Protein AF-A0AAW0CDX7-F1 (afdb_monomer)

pLDDT: mean 78.53, std 20.48, range [29.77, 97.56]

Organism: NCBI:txid2862362

Nearest PDB structures (foldseek):
  7qpg-assembly1_S  TM=2.936E-01  e=2.080E+00  Homo sapiens

Radius of gyration: 36.64 Å; Cα contacts (8 Å, |Δi|>4): 113; chains: 1; bounding box: 75×63×93 Å

Secondary structure (DSSP, 8-state):
-------HHHHHHHHHHHHHHHTTT--SHHHHHHHHHHHHHHHHHHHHT-SS--HHHHHHHHHHHHHHHHHHHHHHHHTTTSTTTT-----HHHHHGGGHHHHHHHH--GGGG-SHHHHHHHHHHHHHHHHH--SSSHHHHHHHHHHHHHHHHHHHHHHHHHHHHHHHH--TT-------SS--SS--PPP--HHHHHHHTTT-TTTTTHHHHHHHIIIIIHHHTT---GGG-TT-----------------------

Foldseek 3Di:
DDDPPPDPVVVVVCLVCVLVVCPVPQPDPLSVLVSQLSVLVVVLVVLQQDQDDDPVSLVSNLVSLV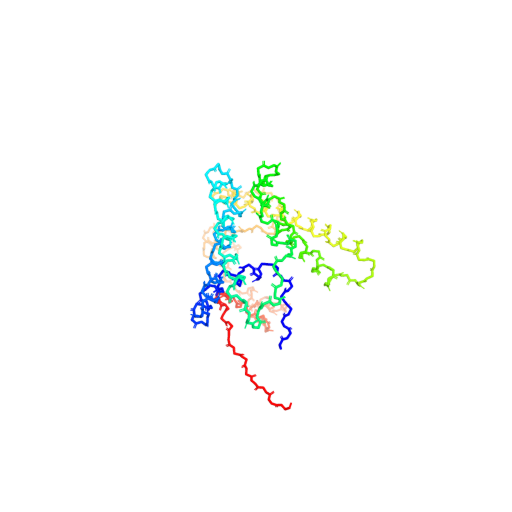SNVVSVVVSQVVCPPHPCVPDDPPDPVSVVSNCRSVCCVVPNHVVVVDCVVVVVVVVLLVCCCVPPDPVPPCVVRSVVVVVVVVVVVVVVVVVVVVVVVVVVPPPVPDPDPPPDDDDDDPDPDDDDDLVRQCVVPVVDPCSPPVVVVVVCCQPPVCVV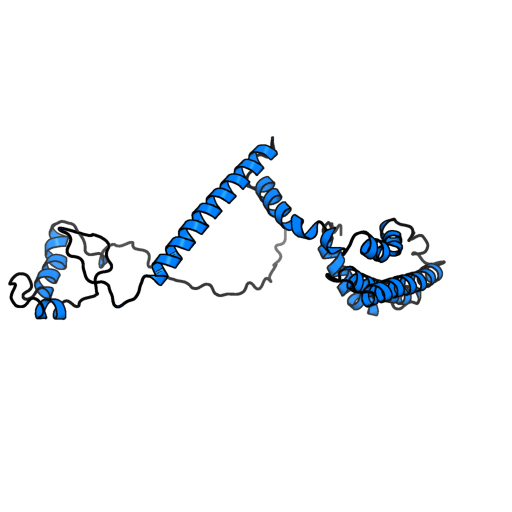VVRHPPVPPPPDDDPDPDPPDDDDDDDDDDDDDD

Sequence (258 aa):
MNTSFNDGSKQEDIAKQMLFVAYRVLVDEAGVLLLQGLRSYLEFCTSFVAEVHTDETISEGHREVEIFDTVMKKYIAACKDTPYEDKSWSFPKFHARQHAFDDIKNKGAARNFGTKPSESMHKAIRDTYHQMTNFKDVTPQIVKHDHRRAVATFVREQIDAIDAELKEQEDPDDVEPTILSNVDVGSKLKQLSFSALEQQMTEDDAFQRFRIKFGDFISTFLPAFGLLPFSQVRGAVKPTYQSNNQVHNRDTFDSVTQ

Mean predicted aligned error: 18.41 Å

Structure (mmCIF, N/CA/C/O backbone):
data_AF-A0AAW0CDX7-F1
#
_entry.id   AF-A0AAW0CDX7-F1
#
loop_
_atom_site.group_PDB
_atom_site.id
_atom_site.type_symbol
_atom_site.label_atom_id
_atom_site.label_alt_id
_atom_site.label_comp_id
_atom_site.label_asym_id
_atom_site.label_entity_id
_atom_site.label_seq_id
_atom_site.pdbx_PDB_ins_code
_atom_site.Cartn_x
_atom_site.Cartn_y
_atom_site.Cartn_z
_atom_site.occupancy
_atom_site.B_iso_or_equiv
_atom_site.auth_seq_id
_atom_site.auth_comp_id
_atom_site.auth_asym_id
_atom_site.auth_atom_id
_atom_site.pdbx_PDB_model_num
ATOM 1 N N . MET A 1 1 ? -10.943 -9.425 -23.019 1.00 35.12 1 MET A N 1
ATOM 2 C CA . MET A 1 1 ? -11.250 -9.679 -21.594 1.00 35.12 1 MET A CA 1
ATOM 3 C C . MET A 1 1 ? -11.181 -8.334 -20.880 1.00 35.12 1 MET A C 1
ATOM 5 O O . MET A 1 1 ? -10.112 -7.744 -20.869 1.00 35.12 1 MET A O 1
ATOM 9 N N . ASN A 1 2 ? -12.309 -7.776 -20.427 1.00 38.66 2 ASN A N 1
ATOM 10 C CA . ASN A 1 2 ? -12.355 -6.439 -19.818 1.00 38.66 2 ASN A CA 1
ATOM 11 C C . ASN A 1 2 ? -12.350 -6.587 -18.289 1.00 38.66 2 ASN A C 1
ATOM 13 O O . ASN A 1 2 ? -13.396 -6.592 -17.646 1.00 38.66 2 ASN A O 1
ATOM 17 N N . THR A 1 3 ? -11.177 -6.845 -17.716 1.00 49.44 3 THR A N 1
ATOM 18 C CA . THR A 1 3 ? -11.008 -6.985 -16.265 1.00 49.44 3 THR A CA 1
ATOM 19 C C . THR A 1 3 ? -10.882 -5.601 -15.634 1.00 49.44 3 THR A C 1
ATOM 21 O O . THR A 1 3 ? -9.858 -4.936 -15.777 1.00 49.44 3 THR A O 1
ATOM 24 N N . SER A 1 4 ? -11.930 -5.155 -14.936 1.00 49.28 4 SER A N 1
ATOM 25 C CA . SER A 1 4 ? -11.907 -3.921 -14.144 1.00 49.28 4 SER A CA 1
ATOM 26 C C . SER A 1 4 ? -11.113 -4.148 -12.852 1.00 49.28 4 SER A C 1
ATOM 28 O O . SER A 1 4 ? -11.616 -4.709 -11.877 1.00 49.28 4 SER A O 1
ATOM 30 N N . PHE A 1 5 ? -9.847 -3.730 -12.842 1.00 53.03 5 PHE A N 1
ATOM 31 C CA . PHE A 1 5 ? -9.022 -3.678 -11.634 1.00 53.03 5 PHE A CA 1
ATOM 32 C C . PHE A 1 5 ? -9.269 -2.351 -10.908 1.00 53.03 5 PHE A C 1
ATOM 34 O O . PHE A 1 5 ? -8.471 -1.424 -11.015 1.00 53.03 5 PHE A O 1
ATOM 41 N N . ASN A 1 6 ? -10.397 -2.246 -10.201 1.00 59.16 6 ASN A N 1
ATOM 42 C CA . ASN A 1 6 ? -10.797 -1.015 -9.504 1.00 59.16 6 ASN A CA 1
ATOM 43 C C . ASN A 1 6 ? -10.271 -0.912 -8.056 1.00 59.16 6 ASN A C 1
ATOM 45 O O . ASN A 1 6 ? -10.731 -0.076 -7.289 1.00 59.16 6 ASN A O 1
ATOM 49 N N . ASP A 1 7 ? -9.354 -1.794 -7.657 1.00 67.62 7 ASP A N 1
ATOM 50 C CA . ASP A 1 7 ? -8.848 -1.890 -6.285 1.00 67.62 7 ASP A CA 1
ATOM 51 C C . ASP A 1 7 ? -7.324 -1.736 -6.289 1.00 67.62 7 ASP A C 1
ATOM 53 O O . ASP A 1 7 ? -6.612 -2.519 -6.928 1.00 67.62 7 ASP A O 1
ATOM 57 N N . GLY A 1 8 ? -6.836 -0.707 -5.593 1.00 69.19 8 GLY A N 1
ATOM 58 C CA . GLY A 1 8 ? -5.411 -0.398 -5.491 1.00 69.19 8 GLY A CA 1
ATOM 59 C C . GLY A 1 8 ? -4.610 -1.492 -4.786 1.00 69.19 8 GLY A C 1
ATOM 60 O O . GLY A 1 8 ? -3.468 -1.739 -5.167 1.00 69.19 8 GLY A O 1
ATOM 61 N N . SER A 1 9 ? -5.218 -2.212 -3.838 1.00 75.06 9 SER A N 1
ATOM 62 C CA . SER A 1 9 ? -4.557 -3.311 -3.122 1.00 75.06 9 SER A CA 1
ATOM 63 C C . SER A 1 9 ? -4.257 -4.477 -4.065 1.00 75.06 9 SER A C 1
ATOM 65 O O . SER A 1 9 ? -3.158 -5.023 -4.060 1.00 75.06 9 SER A O 1
ATOM 67 N N . LYS A 1 10 ? -5.186 -4.785 -4.981 1.00 80.94 10 LYS A N 1
ATOM 68 C CA . LYS A 1 10 ? -4.967 -5.817 -6.009 1.00 80.94 10 LYS A CA 1
ATOM 69 C C . LYS A 1 10 ? -3.825 -5.454 -6.952 1.00 80.94 10 LYS A C 1
ATOM 71 O O . LYS A 1 10 ? -3.067 -6.333 -7.343 1.00 80.94 10 LYS A O 1
ATOM 76 N N . GLN A 1 11 ? -3.701 -4.181 -7.332 1.00 80.50 11 GLN A N 1
ATOM 77 C CA . GLN A 1 11 ? -2.599 -3.732 -8.190 1.00 80.50 11 GLN A CA 1
ATOM 78 C C . GLN A 1 11 ? -1.245 -3.861 -7.481 1.00 80.50 11 GLN A C 1
ATOM 80 O O . GLN A 1 11 ? -0.272 -4.273 -8.110 1.00 80.50 11 GLN A O 1
ATOM 85 N N . GLU A 1 12 ? -1.196 -3.568 -6.179 1.00 81.62 12 GLU A N 1
ATOM 86 C CA . GLU A 1 12 ? -0.005 -3.745 -5.343 1.00 81.62 12 GLU A CA 1
ATOM 87 C C . GLU A 1 12 ? 0.427 -5.220 -5.280 1.00 81.62 12 GLU A C 1
ATOM 89 O O . GLU A 1 12 ? 1.592 -5.542 -5.516 1.00 81.62 12 GLU A O 1
ATOM 94 N N . ASP A 1 13 ? -0.515 -6.134 -5.038 1.00 87.25 13 ASP A N 1
ATOM 95 C CA . ASP A 1 13 ? -0.225 -7.569 -4.959 1.00 87.25 13 ASP A CA 1
ATOM 96 C C . ASP A 1 13 ? 0.180 -8.164 -6.312 1.00 87.25 13 ASP A C 1
ATOM 98 O O . ASP A 1 13 ? 1.112 -8.969 -6.387 1.00 87.25 13 ASP A O 1
ATOM 102 N N . ILE A 1 14 ? -0.454 -7.715 -7.400 1.00 89.31 14 ILE A N 1
ATOM 103 C CA . ILE A 1 14 ? -0.046 -8.082 -8.760 1.00 89.31 14 ILE A CA 1
ATOM 104 C C . ILE A 1 14 ? 1.390 -7.616 -9.024 1.00 89.31 14 ILE A C 1
ATOM 106 O O . ILE A 1 14 ? 2.182 -8.393 -9.553 1.00 89.31 14 ILE A O 1
ATOM 110 N N . ALA A 1 15 ? 1.755 -6.388 -8.639 1.00 87.19 15 ALA A N 1
ATOM 111 C CA . ALA A 1 15 ? 3.105 -5.865 -8.855 1.00 87.19 15 ALA A CA 1
ATOM 112 C C . ALA A 1 15 ? 4.179 -6.718 -8.155 1.00 87.19 15 ALA A C 1
ATOM 114 O O . ALA A 1 15 ? 5.211 -7.006 -8.763 1.00 87.19 15 ALA A O 1
ATOM 115 N N . LYS A 1 16 ? 3.911 -7.191 -6.928 1.00 89.38 16 LYS A N 1
ATOM 116 C CA . LYS A 1 16 ? 4.813 -8.082 -6.171 1.00 89.38 16 LYS A CA 1
ATOM 117 C C . LYS A 1 16 ? 5.055 -9.415 -6.888 1.00 89.38 16 LYS A C 1
ATOM 119 O O . LYS A 1 16 ? 6.170 -9.928 -6.881 1.00 89.38 16 LYS A O 1
ATOM 124 N N . GLN A 1 17 ? 4.024 -9.977 -7.521 1.00 92.44 17 GLN A N 1
ATOM 125 C CA . GLN A 1 17 ? 4.136 -11.252 -8.240 1.00 92.44 17 GLN A CA 1
ATOM 126 C C . GLN A 1 17 ? 4.676 -11.097 -9.665 1.00 92.44 17 GLN A C 1
ATOM 128 O O . GLN A 1 17 ? 5.304 -12.020 -10.188 1.00 92.44 17 GLN A O 1
ATOM 133 N N . MET A 1 18 ? 4.462 -9.936 -10.289 1.00 91.19 18 MET A N 1
ATOM 134 C CA . MET A 1 18 ? 4.781 -9.688 -11.695 1.00 91.19 18 MET A CA 1
ATOM 135 C C . MET A 1 18 ? 6.246 -9.991 -12.020 1.00 91.19 18 MET A C 1
ATOM 137 O O . MET A 1 18 ? 6.521 -10.583 -13.059 1.00 91.19 18 MET A O 1
ATOM 141 N N . LEU A 1 19 ? 7.178 -9.676 -11.113 1.00 90.94 19 LEU A N 1
ATOM 142 C CA . LEU 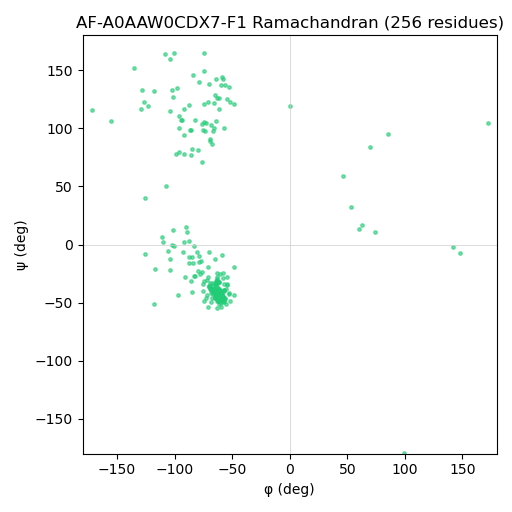A 1 19 ? 8.604 -9.958 -11.301 1.00 90.94 19 LEU A CA 1
ATOM 143 C C . LEU A 1 19 ? 8.869 -11.458 -11.528 1.00 90.94 19 LEU A C 1
ATOM 145 O O . LEU A 1 19 ? 9.601 -11.834 -12.442 1.00 90.94 19 LEU A O 1
ATOM 149 N N . PHE A 1 20 ? 8.231 -12.320 -10.734 1.00 90.44 20 PHE A N 1
ATOM 150 C CA . PHE A 1 20 ? 8.413 -13.775 -10.781 1.00 90.44 20 PHE A CA 1
ATOM 151 C C . PHE A 1 20 ? 7.634 -14.454 -11.905 1.00 90.44 20 PHE A C 1
ATOM 153 O O . PHE A 1 20 ? 7.990 -15.551 -12.328 1.00 90.44 20 PHE A O 1
ATOM 160 N N . VAL A 1 21 ? 6.570 -13.827 -12.398 1.00 92.88 21 VAL A N 1
ATOM 161 C CA . VAL A 1 21 ? 5.805 -14.363 -13.529 1.00 92.88 21 VAL A CA 1
ATOM 162 C C . VAL A 1 21 ? 6.449 -13.944 -14.852 1.00 92.88 21 VAL A C 1
ATOM 164 O O . VAL A 1 21 ? 6.569 -14.751 -15.772 1.00 92.88 21 VAL A O 1
ATOM 167 N N . ALA A 1 22 ? 6.911 -12.697 -14.943 1.00 91.88 22 ALA A N 1
ATOM 168 C CA . ALA A 1 22 ? 7.385 -12.113 -16.189 1.00 91.88 22 ALA A CA 1
ATOM 169 C C . ALA A 1 22 ? 8.848 -12.448 -16.527 1.00 91.88 22 ALA A C 1
ATOM 171 O O . ALA A 1 22 ? 9.216 -12.314 -17.692 1.00 91.88 22 ALA A O 1
ATOM 172 N N . TYR A 1 23 ? 9.675 -12.934 -15.585 1.00 89.56 23 TYR A N 1
ATOM 173 C CA . TYR A 1 23 ? 11.113 -13.156 -15.848 1.00 89.56 23 TYR A CA 1
ATOM 174 C C . TYR A 1 23 ? 11.419 -14.159 -16.969 1.00 89.56 23 TYR A C 1
ATOM 176 O O . TYR A 1 23 ? 12.487 -14.096 -17.568 1.00 89.56 23 TYR A O 1
ATOM 184 N N . ARG A 1 24 ? 10.505 -15.098 -17.252 1.00 89.25 24 ARG A N 1
ATOM 185 C CA . ARG A 1 24 ? 10.655 -16.053 -18.367 1.00 89.25 24 ARG A CA 1
ATOM 186 C C . ARG A 1 24 ? 10.109 -15.536 -19.692 1.00 89.25 24 ARG A C 1
ATOM 188 O O . ARG A 1 24 ? 10.383 -16.136 -20.724 1.00 89.25 24 ARG A O 1
ATOM 195 N N . VAL A 1 25 ? 9.300 -14.482 -19.650 1.00 93.00 25 VAL A N 1
ATOM 196 C CA . VAL A 1 25 ? 8.624 -13.912 -20.821 1.00 93.00 25 VAL A CA 1
ATOM 197 C C . VAL A 1 25 ? 9.416 -12.721 -21.358 1.00 93.00 25 VAL A C 1
ATOM 199 O O . VAL A 1 25 ? 9.615 -12.609 -22.561 1.00 93.00 25 VAL A O 1
ATOM 202 N N . LEU A 1 26 ? 9.895 -11.858 -20.461 1.00 91.06 26 LEU A N 1
ATOM 203 C CA . LEU A 1 26 ? 10.646 -10.643 -20.771 1.00 91.06 26 LEU A CA 1
ATOM 204 C C . LEU A 1 26 ? 12.152 -10.940 -20.781 1.00 91.06 26 LEU A C 1
ATOM 206 O O . LEU A 1 26 ? 12.855 -10.679 -19.806 1.00 91.06 26 LEU A O 1
ATOM 210 N N . VAL A 1 27 ? 12.619 -11.553 -21.868 1.00 88.88 27 VAL A N 1
ATOM 211 C CA . VAL A 1 27 ? 14.014 -12.014 -22.032 1.00 88.88 27 VAL A CA 1
ATOM 212 C C . VAL A 1 27 ? 14.856 -11.125 -22.948 1.00 88.88 27 VAL A C 1
ATOM 214 O O . VAL A 1 27 ? 16.075 -11.275 -22.998 1.00 88.88 27 VAL A O 1
ATOM 217 N N . ASP A 1 28 ? 14.220 -10.220 -23.684 1.00 91.44 28 ASP A N 1
ATOM 218 C CA . ASP A 1 28 ? 14.871 -9.222 -24.526 1.00 91.44 28 ASP A CA 1
ATOM 219 C C . ASP A 1 28 ? 15.496 -8.097 -23.683 1.00 91.44 28 ASP A C 1
ATOM 221 O O . ASP A 1 28 ? 15.196 -7.945 -22.499 1.00 91.44 28 ASP A O 1
ATOM 225 N N . GLU A 1 29 ? 16.377 -7.294 -24.282 1.00 91.75 29 GLU A N 1
ATOM 226 C CA . GLU A 1 29 ? 17.109 -6.241 -23.562 1.00 91.75 29 GLU A CA 1
ATOM 227 C C . GLU A 1 29 ? 16.170 -5.247 -22.856 1.00 91.75 29 GLU A C 1
ATOM 229 O O . GLU A 1 29 ? 16.347 -4.962 -21.667 1.00 91.75 29 GLU A O 1
ATOM 234 N N . ALA A 1 30 ? 15.132 -4.770 -23.553 1.00 93.19 30 ALA A N 1
ATOM 235 C CA . ALA A 1 30 ? 14.133 -3.878 -22.972 1.00 93.19 30 ALA A CA 1
ATOM 236 C C . ALA A 1 30 ? 13.329 -4.588 -21.870 1.00 93.19 30 ALA A C 1
ATOM 238 O O . ALA A 1 30 ? 13.126 -4.022 -20.794 1.00 93.19 30 ALA A O 1
ATOM 239 N N . GLY A 1 31 ? 12.940 -5.846 -22.087 1.00 93.12 31 GLY A N 1
ATOM 240 C CA . GLY A 1 31 ? 12.295 -6.684 -21.078 1.00 93.12 31 GLY A CA 1
ATOM 241 C C . GLY A 1 31 ? 13.111 -6.837 -19.789 1.00 93.12 31 GLY A C 1
ATOM 242 O O . GLY A 1 31 ? 12.587 -6.619 -18.695 1.00 93.12 31 GLY A O 1
ATOM 243 N N . VAL A 1 32 ? 14.411 -7.126 -19.893 1.00 93.94 32 VAL A N 1
ATOM 244 C CA . VAL A 1 32 ? 15.312 -7.253 -18.734 1.00 93.94 32 VAL A CA 1
ATOM 245 C C . VAL A 1 32 ? 15.449 -5.923 -17.990 1.00 93.94 32 VAL A C 1
ATOM 247 O O . VAL A 1 32 ? 15.388 -5.901 -16.758 1.00 93.94 32 VAL A O 1
ATOM 250 N N . LEU A 1 33 ? 15.585 -4.804 -18.708 1.00 96.19 33 LEU A N 1
ATOM 251 C CA . LEU A 1 33 ? 15.627 -3.468 -18.103 1.00 96.19 33 LEU A CA 1
ATOM 252 C C . LEU A 1 33 ? 14.310 -3.124 -17.395 1.00 96.19 33 LEU A C 1
ATOM 254 O O . LEU A 1 33 ? 14.329 -2.557 -16.302 1.00 96.19 33 LEU A O 1
ATOM 258 N N . LEU A 1 34 ? 13.168 -3.523 -17.959 1.00 94.69 34 LEU A N 1
ATOM 259 C CA . LEU A 1 34 ? 11.866 -3.343 -17.322 1.00 94.69 34 LEU A CA 1
ATOM 260 C C . LEU A 1 34 ? 11.747 -4.158 -16.030 1.00 94.69 34 LEU A C 1
ATOM 262 O O . LEU A 1 34 ? 11.248 -3.643 -15.031 1.00 94.69 34 LEU A O 1
ATOM 266 N N . LEU A 1 35 ? 12.236 -5.402 -16.019 1.00 95.31 35 LEU A N 1
ATOM 267 C CA . LEU A 1 35 ? 12.273 -6.237 -14.813 1.00 95.31 35 LEU A CA 1
ATOM 268 C C . LEU A 1 35 ? 13.185 -5.639 -13.733 1.00 95.31 35 LEU A C 1
ATOM 270 O O . LEU A 1 35 ? 12.834 -5.663 -12.554 1.00 95.31 35 LEU A O 1
ATOM 274 N N . GLN A 1 36 ? 14.329 -5.065 -14.117 1.00 95.94 36 GLN A N 1
ATOM 275 C CA . GLN A 1 36 ? 15.199 -4.331 -13.192 1.00 95.94 36 GLN A CA 1
ATOM 276 C C . GLN A 1 36 ? 14.495 -3.093 -12.621 1.00 95.94 36 GLN A C 1
ATOM 278 O O . GLN A 1 36 ? 14.572 -2.847 -11.416 1.00 95.94 36 GLN A O 1
ATOM 283 N N . GLY A 1 37 ? 13.763 -2.352 -13.460 1.00 95.50 37 GLY A N 1
ATOM 284 C CA . GLY A 1 37 ? 12.959 -1.209 -13.032 1.00 95.50 37 GLY A CA 1
ATOM 285 C C . GLY A 1 37 ? 11.859 -1.632 -12.061 1.00 95.50 37 GLY A C 1
ATOM 286 O O . GLY A 1 37 ? 11.712 -1.036 -10.998 1.00 95.50 37 GLY A O 1
ATOM 287 N N . LEU A 1 38 ? 11.135 -2.713 -12.368 1.00 95.00 38 LEU A N 1
ATOM 288 C CA . LEU A 1 38 ? 10.120 -3.283 -11.483 1.00 95.00 38 LEU A CA 1
ATOM 289 C C . LEU A 1 38 ? 10.717 -3.709 -10.137 1.00 95.00 38 LEU A C 1
ATOM 291 O O . LEU A 1 38 ? 10.128 -3.422 -9.099 1.00 95.00 38 LEU A O 1
ATOM 295 N N . ARG A 1 39 ? 11.894 -4.345 -10.135 1.00 95.56 39 ARG A N 1
ATOM 296 C CA . ARG A 1 39 ? 12.595 -4.702 -8.897 1.00 95.56 39 ARG A CA 1
ATOM 297 C C . ARG A 1 39 ? 12.907 -3.463 -8.057 1.00 95.56 39 ARG A C 1
ATOM 299 O O . ARG A 1 39 ? 12.504 -3.422 -6.903 1.00 95.56 39 ARG A O 1
ATOM 306 N N . SER A 1 40 ? 13.562 -2.451 -8.629 1.00 96.00 40 SER A N 1
ATOM 307 C CA . SER A 1 40 ? 13.890 -1.218 -7.894 1.00 96.00 40 SER A CA 1
ATOM 308 C C . SER A 1 40 ? 12.630 -0.465 -7.437 1.00 96.00 40 SER A C 1
ATOM 310 O O . SER A 1 40 ? 12.601 0.098 -6.349 1.00 96.00 40 SER A O 1
ATOM 312 N N . TYR A 1 41 ? 11.529 -0.534 -8.195 1.00 93.88 41 TYR A N 1
ATOM 313 C CA . TYR A 1 41 ? 10.236 -0.010 -7.749 1.00 93.88 41 TYR A CA 1
ATOM 314 C C . TYR A 1 41 ? 9.697 -0.731 -6.505 1.00 93.88 41 TYR A C 1
ATOM 316 O O . TYR A 1 41 ? 9.163 -0.074 -5.615 1.00 93.88 41 TYR A O 1
ATOM 324 N N . LEU A 1 42 ? 9.839 -2.057 -6.419 1.00 94.25 42 LEU A N 1
ATOM 325 C CA . LEU A 1 42 ? 9.424 -2.823 -5.238 1.00 94.25 42 LEU A CA 1
ATOM 326 C C . LEU A 1 42 ? 10.299 -2.509 -4.014 1.00 94.25 42 LEU A C 1
ATOM 328 O O . LEU A 1 42 ? 9.764 -2.385 -2.911 1.00 94.25 42 LEU A O 1
ATOM 332 N N . GLU A 1 43 ? 11.607 -2.318 -4.204 1.00 94.62 43 GLU A N 1
ATOM 333 C CA . GLU A 1 43 ? 12.517 -1.859 -3.141 1.00 94.62 43 GLU A CA 1
ATOM 334 C C . GLU A 1 43 ? 12.121 -0.454 -2.657 1.00 94.62 43 GLU A C 1
ATOM 336 O O . GLU A 1 43 ? 11.874 -0.254 -1.468 1.00 94.62 43 GLU A O 1
ATOM 341 N N . PHE A 1 44 ? 11.908 0.488 -3.587 1.00 94.38 44 PHE A N 1
ATOM 342 C CA . PHE A 1 44 ? 11.368 1.818 -3.286 1.00 94.38 44 PHE A CA 1
ATOM 343 C C . PHE A 1 44 ? 10.071 1.733 -2.471 1.00 94.38 44 PHE A C 1
ATOM 345 O O . PHE A 1 44 ? 9.932 2.417 -1.457 1.00 94.38 44 PHE A O 1
ATOM 352 N N . CYS A 1 45 ? 9.114 0.901 -2.898 1.00 91.19 45 CYS A N 1
ATOM 353 C CA . CYS A 1 45 ? 7.845 0.734 -2.196 1.00 91.19 45 CYS A CA 1
ATOM 354 C C . CYS A 1 45 ? 8.055 0.222 -0.773 1.00 91.19 45 CYS A C 1
ATOM 356 O O . CYS A 1 45 ? 7.383 0.708 0.129 1.00 91.19 45 CYS A O 1
ATOM 358 N N . THR A 1 46 ? 8.990 -0.706 -0.573 1.00 90.62 46 THR A N 1
ATOM 359 C CA . THR A 1 46 ? 9.314 -1.272 0.743 1.00 90.62 46 THR A CA 1
ATOM 360 C C . THR A 1 46 ? 9.823 -0.192 1.694 1.00 90.62 46 THR A C 1
ATOM 362 O O . THR A 1 46 ? 9.289 -0.055 2.794 1.00 90.62 46 THR A O 1
ATOM 365 N N . SER A 1 47 ? 10.771 0.640 1.252 1.00 92.00 47 SER A N 1
ATOM 366 C CA . SER A 1 47 ? 11.249 1.779 2.046 1.00 92.00 47 SER A CA 1
ATOM 367 C C . SER A 1 47 ? 10.159 2.831 2.260 1.00 92.00 47 SER A C 1
ATOM 369 O O . SER A 1 47 ? 10.071 3.408 3.337 1.00 92.00 47 SER A O 1
ATOM 371 N N . PHE A 1 48 ? 9.307 3.078 1.261 1.00 91.81 48 PHE A N 1
ATOM 372 C CA . PHE A 1 48 ? 8.253 4.095 1.313 1.00 91.81 48 PHE A CA 1
ATOM 373 C C . PHE A 1 48 ? 7.111 3.754 2.285 1.00 91.81 48 PHE A C 1
ATOM 375 O O . PHE A 1 48 ? 6.523 4.660 2.872 1.00 91.81 48 PHE A O 1
ATOM 382 N N . VAL A 1 49 ? 6.774 2.470 2.459 1.00 89.44 49 VAL A N 1
ATOM 383 C CA . VAL A 1 49 ? 5.677 2.044 3.352 1.00 89.44 49 VAL A CA 1
ATOM 384 C C . VAL A 1 49 ? 6.104 1.837 4.806 1.00 89.44 49 VAL A C 1
ATOM 386 O O . VAL A 1 49 ? 5.275 1.419 5.616 1.00 89.44 49 VAL A O 1
ATOM 389 N N . ALA A 1 50 ? 7.366 2.109 5.146 1.00 90.50 50 ALA A N 1
ATOM 390 C CA . ALA A 1 50 ? 7.854 1.971 6.509 1.00 90.50 50 ALA A CA 1
ATOM 391 C C . ALA A 1 50 ? 7.008 2.804 7.490 1.00 90.50 50 ALA A C 1
ATOM 393 O O . ALA A 1 50 ? 6.631 3.946 7.225 1.00 90.50 50 ALA A O 1
ATOM 394 N N . GLU A 1 51 ? 6.689 2.221 8.646 1.00 89.12 51 GLU A N 1
ATOM 395 C CA . GLU A 1 51 ? 5.910 2.918 9.680 1.00 89.12 51 GLU A CA 1
ATOM 396 C C . GLU A 1 51 ? 6.751 3.956 10.419 1.00 89.12 51 GLU A C 1
ATOM 398 O O . GLU A 1 51 ? 6.246 4.991 10.853 1.00 89.12 51 GLU A O 1
ATOM 403 N N . VAL A 1 52 ? 8.045 3.668 10.539 1.00 91.81 52 VAL A N 1
ATOM 404 C CA . VAL A 1 52 ? 9.039 4.516 11.180 1.00 91.81 52 VAL A CA 1
ATOM 405 C C . VAL A 1 52 ? 10.172 4.714 10.191 1.00 91.81 52 VAL A C 1
ATOM 407 O O . VAL A 1 52 ? 10.776 3.746 9.733 1.00 91.81 52 VAL A O 1
ATOM 410 N N . HIS A 1 53 ? 10.457 5.973 9.881 1.00 95.25 53 HIS A N 1
ATOM 411 C CA . HIS A 1 53 ? 11.578 6.343 9.035 1.00 95.25 53 HIS A CA 1
ATOM 412 C C . HIS A 1 53 ? 12.735 6.844 9.893 1.00 95.25 53 HIS A C 1
ATOM 414 O O . HIS A 1 53 ? 12.575 7.753 10.707 1.00 95.25 53 HIS A O 1
ATOM 420 N N . THR A 1 54 ? 13.902 6.252 9.684 1.00 94.75 54 THR A N 1
ATOM 421 C CA . THR A 1 54 ? 15.195 6.751 10.156 1.00 94.75 54 THR A CA 1
ATOM 422 C C . THR A 1 54 ? 15.928 7.452 9.014 1.00 94.75 54 THR A C 1
ATOM 424 O O . THR A 1 54 ? 15.600 7.246 7.840 1.00 94.75 54 THR A O 1
ATOM 427 N N . ASP A 1 55 ? 16.964 8.226 9.337 1.00 95.25 55 ASP A N 1
ATOM 428 C CA . ASP A 1 55 ? 17.835 8.843 8.326 1.00 95.25 55 ASP A CA 1
ATOM 429 C C . ASP A 1 55 ? 18.411 7.809 7.347 1.00 95.25 55 ASP A C 1
ATOM 431 O O . ASP A 1 55 ? 18.523 8.078 6.151 1.00 95.25 55 ASP A O 1
ATOM 435 N N . GLU A 1 56 ? 18.705 6.601 7.836 1.00 93.94 56 GLU A N 1
ATOM 436 C CA . GLU A 1 56 ? 19.162 5.472 7.025 1.00 93.94 56 GLU A CA 1
ATOM 437 C C . GLU A 1 56 ? 18.095 5.036 6.016 1.00 93.94 56 GLU A C 1
ATOM 439 O O . GLU A 1 56 ? 18.351 5.068 4.815 1.00 93.94 56 GLU A O 1
ATOM 444 N N . THR A 1 57 ? 16.870 4.738 6.468 1.00 93.12 57 THR A N 1
ATOM 445 C CA . THR A 1 57 ? 15.783 4.309 5.563 1.00 93.12 57 THR A CA 1
ATOM 446 C C . THR A 1 57 ? 15.410 5.378 4.534 1.00 93.12 57 THR A C 1
ATOM 448 O O . THR A 1 57 ? 15.036 5.058 3.406 1.00 93.12 57 THR A O 1
ATOM 451 N N . ILE A 1 58 ? 15.523 6.661 4.897 1.00 95.38 58 ILE A N 1
ATOM 452 C CA . ILE A 1 58 ? 15.275 7.766 3.969 1.00 95.38 58 ILE A CA 1
ATOM 453 C C . ILE A 1 58 ? 16.407 7.856 2.940 1.00 95.38 58 ILE A C 1
ATOM 455 O O . ILE A 1 58 ? 16.139 8.021 1.750 1.00 95.38 58 ILE A O 1
ATOM 459 N N . SER A 1 59 ? 17.661 7.721 3.375 1.00 95.12 59 SER A N 1
ATOM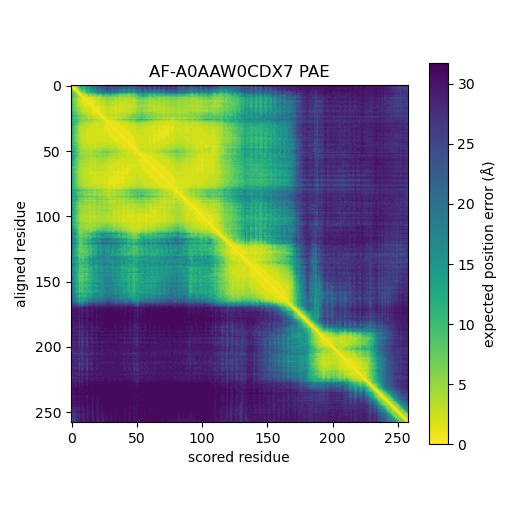 460 C CA . SER A 1 59 ? 18.826 7.690 2.486 1.00 95.12 59 SER A CA 1
ATOM 461 C C . SER A 1 59 ? 18.750 6.529 1.486 1.00 95.12 59 SER A C 1
ATOM 463 O O . SER A 1 59 ? 18.928 6.732 0.284 1.00 95.12 59 SER A O 1
ATOM 465 N N . GLU A 1 60 ? 18.393 5.328 1.951 1.00 94.62 60 GLU A N 1
ATOM 466 C CA . GLU A 1 60 ? 18.148 4.167 1.088 1.00 94.62 60 GLU A CA 1
ATOM 467 C C . GLU A 1 60 ? 17.023 4.424 0.087 1.00 94.62 60 GLU A C 1
ATOM 469 O O . GLU A 1 60 ? 17.163 4.119 -1.098 1.00 94.62 60 GLU A O 1
ATOM 474 N N . GLY A 1 61 ? 15.940 5.051 0.545 1.00 95.31 61 GLY A N 1
ATOM 475 C CA . GLY A 1 61 ? 14.834 5.467 -0.300 1.00 95.31 61 GLY A CA 1
ATOM 476 C C . GLY A 1 61 ? 15.258 6.388 -1.446 1.00 95.31 61 GLY A C 1
ATOM 477 O O . GLY A 1 61 ? 14.926 6.132 -2.605 1.00 95.31 61 GLY A O 1
ATOM 478 N N . HIS A 1 62 ? 16.034 7.434 -1.146 1.00 96.19 62 HIS A N 1
ATOM 479 C CA . HIS A 1 62 ? 16.588 8.326 -2.170 1.00 96.19 62 HIS A CA 1
ATOM 480 C C . HIS A 1 62 ? 17.502 7.572 -3.147 1.00 96.19 62 HIS A C 1
ATOM 482 O O . HIS A 1 62 ? 17.380 7.757 -4.359 1.00 96.19 62 HIS A O 1
ATOM 488 N N . ARG A 1 63 ? 18.357 6.671 -2.645 1.00 96.50 63 ARG A N 1
ATOM 489 C CA . ARG A 1 63 ? 19.224 5.835 -3.488 1.00 96.50 63 ARG A CA 1
ATOM 490 C C . ARG A 1 63 ? 18.414 4.980 -4.465 1.00 96.50 63 ARG A C 1
ATOM 492 O O . ARG A 1 63 ? 18.766 4.900 -5.639 1.00 96.50 63 ARG A O 1
ATOM 499 N N . GLU A 1 64 ? 17.326 4.358 -4.012 1.00 96.56 64 GLU A N 1
ATOM 500 C CA . GLU A 1 64 ? 16.471 3.558 -4.896 1.00 96.56 64 GLU A CA 1
ATOM 501 C C . GLU A 1 64 ? 15.738 4.403 -5.942 1.00 96.56 64 GLU A C 1
ATOM 503 O O . GLU A 1 64 ? 15.583 3.960 -7.078 1.00 96.56 64 GLU A O 1
ATOM 508 N N . VAL A 1 65 ? 15.353 5.645 -5.624 1.00 96.56 65 VAL A N 1
ATOM 509 C CA . VAL A 1 65 ? 14.812 6.576 -6.633 1.00 96.56 65 VAL A CA 1
ATOM 510 C C . VAL A 1 65 ? 15.837 6.832 -7.747 1.00 96.56 65 VAL A C 1
ATOM 512 O O . VAL A 1 65 ? 15.485 6.776 -8.926 1.00 96.56 65 VAL A O 1
ATOM 515 N N . GLU A 1 66 ? 17.109 7.050 -7.402 1.00 96.62 66 GLU A N 1
ATOM 516 C CA . GLU A 1 66 ? 18.183 7.275 -8.382 1.00 96.62 66 GLU A CA 1
ATOM 517 C C . GLU A 1 66 ? 18.479 6.036 -9.242 1.00 96.62 66 GLU A C 1
ATOM 519 O O . GLU A 1 66 ? 18.654 6.143 -10.466 1.00 96.62 66 GLU A O 1
ATOM 524 N N . ILE A 1 67 ? 18.516 4.852 -8.619 1.00 97.19 67 ILE A N 1
ATOM 525 C CA . ILE A 1 67 ? 18.684 3.570 -9.317 1.00 97.19 67 ILE A CA 1
ATOM 526 C C . ILE A 1 67 ? 17.536 3.375 -10.303 1.00 97.19 67 ILE A C 1
ATOM 528 O O . ILE A 1 67 ? 17.776 3.120 -11.488 1.00 97.19 67 ILE A O 1
ATOM 532 N N . PHE A 1 68 ? 16.299 3.553 -9.840 1.00 96.44 68 PHE A N 1
ATOM 533 C CA . PHE A 1 68 ? 15.118 3.413 -10.671 1.00 96.44 68 PHE A CA 1
ATOM 534 C C . PHE A 1 68 ? 15.156 4.368 -11.873 1.00 96.44 68 PHE A C 1
ATOM 536 O O . PHE A 1 68 ? 14.951 3.934 -13.009 1.00 96.44 68 PHE A O 1
ATOM 543 N N . ASP A 1 69 ? 15.454 5.653 -11.656 1.00 95.69 69 ASP A N 1
ATOM 544 C CA . ASP A 1 69 ? 15.519 6.653 -12.729 1.00 95.69 69 ASP A CA 1
ATOM 545 C C . ASP A 1 69 ? 16.608 6.311 -13.755 1.00 95.69 69 ASP A C 1
ATOM 547 O O . ASP A 1 69 ? 16.414 6.471 -14.965 1.00 95.69 69 ASP A O 1
ATOM 551 N N . THR A 1 70 ? 17.744 5.785 -13.294 1.00 97.44 70 THR A N 1
ATOM 552 C CA . THR A 1 70 ? 18.829 5.322 -14.166 1.00 97.44 70 THR A CA 1
ATOM 553 C C . THR A 1 70 ? 18.390 4.140 -15.028 1.00 97.44 70 THR A C 1
ATOM 555 O O . THR A 1 70 ? 18.629 4.134 -16.239 1.00 97.44 70 THR A O 1
ATOM 558 N N . VAL A 1 71 ? 17.730 3.146 -14.431 1.00 97.56 71 VAL A N 1
ATOM 559 C CA . VAL A 1 71 ? 17.239 1.963 -15.149 1.00 97.56 71 VAL A CA 1
ATOM 560 C C . VAL A 1 71 ? 16.141 2.344 -16.140 1.00 97.56 71 VAL A C 1
ATOM 562 O O . VAL A 1 71 ? 16.182 1.905 -17.288 1.00 97.56 71 VAL A O 1
ATOM 565 N N . MET A 1 72 ? 15.211 3.223 -15.762 1.00 96.19 72 MET A N 1
ATOM 566 C CA . MET A 1 72 ? 14.142 3.646 -16.666 1.00 96.19 72 MET A CA 1
ATOM 567 C C . MET A 1 72 ? 14.643 4.460 -17.852 1.00 96.19 72 MET A C 1
ATOM 569 O O . MET A 1 72 ? 14.125 4.288 -18.952 1.00 96.19 72 MET A O 1
ATOM 573 N N . LYS A 1 73 ? 15.673 5.298 -17.683 1.00 95.94 73 LYS A N 1
ATOM 574 C CA . LYS A 1 73 ? 16.311 5.980 -18.822 1.00 95.94 73 LYS A CA 1
AT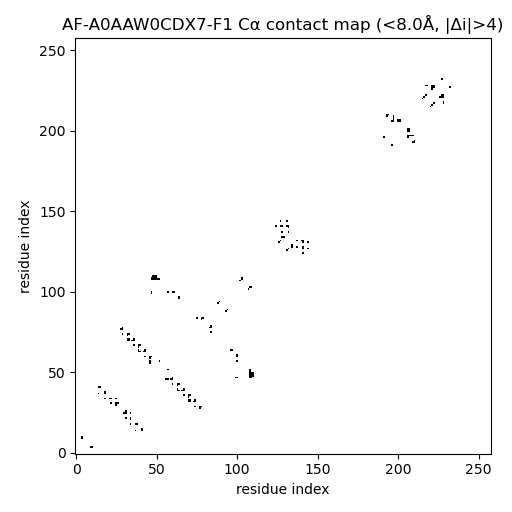OM 575 C C . LYS A 1 73 ? 16.887 4.976 -19.823 1.00 95.94 73 LYS A C 1
ATOM 577 O O . LYS A 1 73 ? 16.703 5.152 -21.025 1.00 95.94 73 LYS A O 1
ATOM 582 N N . LYS A 1 74 ? 17.533 3.910 -19.335 1.00 97.25 74 LYS A N 1
ATOM 583 C CA . LYS A 1 74 ? 18.035 2.818 -20.186 1.00 97.25 74 LYS A CA 1
ATOM 584 C C . LYS A 1 74 ? 16.891 2.068 -20.867 1.00 97.25 74 LYS A C 1
ATOM 586 O O . LYS A 1 74 ? 16.960 1.849 -22.068 1.00 97.25 74 LYS A O 1
ATOM 591 N N . TYR A 1 75 ? 15.832 1.732 -20.130 1.00 96.50 75 TYR A N 1
ATOM 592 C CA . TYR A 1 75 ? 14.643 1.077 -20.679 1.00 96.50 75 TYR A CA 1
ATOM 593 C C . TYR A 1 75 ? 14.002 1.898 -21.806 1.00 96.50 75 TYR A C 1
ATOM 595 O O . TYR A 1 75 ? 13.736 1.365 -22.877 1.00 96.50 75 TYR A O 1
ATOM 603 N N . ILE A 1 76 ? 13.798 3.203 -21.592 1.00 95.25 76 ILE A N 1
ATOM 604 C CA . ILE A 1 76 ? 13.215 4.105 -22.595 1.00 95.25 76 ILE A CA 1
ATOM 605 C C . ILE A 1 76 ? 14.090 4.148 -23.852 1.00 95.25 76 ILE A C 1
ATOM 607 O O . ILE A 1 76 ? 13.566 4.070 -24.958 1.00 95.25 76 ILE A O 1
ATOM 611 N N . ALA A 1 77 ? 15.415 4.216 -23.692 1.00 95.50 77 ALA A N 1
ATOM 612 C CA . ALA A 1 77 ? 16.339 4.167 -24.821 1.00 95.50 77 ALA A CA 1
ATOM 613 C C . ALA A 1 77 ? 16.276 2.825 -25.573 1.00 95.50 77 ALA A C 1
ATOM 615 O O . ALA A 1 77 ? 16.293 2.821 -26.800 1.00 95.50 77 ALA A O 1
ATOM 616 N N . ALA A 1 78 ? 16.154 1.706 -24.853 1.00 94.88 78 ALA A N 1
ATOM 617 C CA . ALA A 1 78 ? 16.027 0.366 -25.429 1.00 94.88 78 ALA A CA 1
ATOM 618 C C . ALA A 1 78 ? 14.667 0.116 -26.110 1.00 94.88 78 ALA A C 1
ATOM 620 O O . ALA A 1 78 ? 14.552 -0.788 -26.929 1.00 94.88 78 ALA A O 1
ATOM 621 N N . CYS A 1 79 ? 13.640 0.912 -25.795 1.00 94.56 79 CYS A N 1
ATOM 622 C CA . CYS A 1 79 ? 12.332 0.833 -26.452 1.00 94.56 79 CYS A CA 1
ATOM 623 C C . CYS A 1 79 ? 12.284 1.538 -27.810 1.00 94.56 79 CYS A C 1
ATOM 625 O O . CYS A 1 79 ? 11.262 1.441 -28.491 1.00 94.56 79 CYS A O 1
ATOM 627 N N . LYS A 1 80 ? 13.341 2.252 -28.204 1.00 93.69 80 LYS A N 1
ATOM 628 C CA . LYS A 1 80 ? 13.400 2.920 -29.503 1.00 93.69 80 LYS A CA 1
ATOM 629 C C . LYS A 1 80 ? 13.271 1.898 -30.639 1.00 93.69 80 LYS A C 1
ATOM 631 O O . LYS A 1 80 ? 13.875 0.832 -30.568 1.00 93.69 80 LYS A O 1
ATOM 636 N N . ASP A 1 81 ? 12.484 2.223 -31.662 1.00 91.25 81 ASP A N 1
ATOM 637 C CA . ASP A 1 81 ? 12.188 1.360 -32.811 1.00 91.25 81 ASP A CA 1
ATOM 638 C C . ASP A 1 81 ? 11.437 0.057 -32.439 1.00 91.25 81 ASP A C 1
ATOM 640 O O . ASP A 1 81 ? 11.366 -0.891 -33.226 1.00 91.25 81 ASP A O 1
ATOM 644 N N . THR A 1 82 ? 10.837 -0.002 -31.242 1.00 88.94 82 THR A N 1
ATOM 645 C CA . THR A 1 82 ? 9.974 -1.107 -30.794 1.00 88.94 82 THR A CA 1
ATOM 646 C C . THR A 1 82 ? 8.506 -0.666 -30.737 1.00 88.94 82 THR A C 1
ATOM 648 O O . THR A 1 82 ? 8.225 0.529 -30.648 1.00 88.94 82 THR A O 1
ATOM 651 N N . PRO A 1 83 ? 7.533 -1.598 -30.667 1.00 88.62 83 PRO A N 1
ATOM 652 C CA . PRO A 1 83 ? 6.120 -1.252 -30.461 1.00 88.62 83 PRO A CA 1
ATOM 653 C C . PRO A 1 83 ? 5.820 -0.480 -29.163 1.00 88.62 83 PRO A C 1
ATOM 655 O O . PRO A 1 83 ? 4.686 -0.052 -28.954 1.00 88.62 83 PRO A O 1
ATOM 658 N N . TYR A 1 84 ? 6.799 -0.344 -28.264 1.00 87.62 84 TYR A N 1
ATOM 659 C CA . TYR A 1 84 ? 6.660 0.315 -26.969 1.00 87.62 84 TYR A CA 1
ATOM 660 C C . TYR A 1 84 ? 7.239 1.738 -26.936 1.00 87.62 84 TYR A C 1
ATOM 662 O O . TYR A 1 84 ? 7.140 2.389 -25.894 1.00 87.62 84 TYR A O 1
ATOM 670 N N . GLU A 1 85 ? 7.809 2.235 -28.040 1.00 90.62 85 GLU A N 1
ATOM 671 C CA . GLU A 1 85 ? 8.406 3.578 -28.136 1.00 90.62 85 GLU A CA 1
ATOM 672 C C . GLU A 1 85 ? 7.410 4.695 -27.782 1.00 90.62 85 GLU A C 1
ATOM 674 O O . GLU A 1 85 ? 7.745 5.626 -27.051 1.00 90.62 85 GLU A O 1
ATOM 679 N N . ASP A 1 86 ? 6.151 4.550 -28.202 1.00 90.12 86 ASP A N 1
ATOM 680 C CA . ASP A 1 86 ? 5.094 5.547 -27.981 1.00 90.12 86 ASP A CA 1
ATOM 681 C C . ASP A 1 86 ? 4.644 5.657 -26.511 1.00 90.12 86 ASP A C 1
ATOM 683 O O . ASP A 1 86 ? 3.829 6.516 -26.144 1.00 90.12 86 ASP A O 1
ATOM 687 N N . LYS A 1 87 ? 5.139 4.783 -25.623 1.00 88.94 87 LYS A N 1
ATOM 688 C CA . LYS A 1 87 ? 4.761 4.811 -24.211 1.00 88.94 87 LYS A CA 1
ATOM 689 C C . LYS A 1 87 ? 5.398 6.009 -23.504 1.00 88.94 87 LYS A C 1
ATOM 691 O O . LYS A 1 87 ? 6.550 5.975 -23.081 1.00 88.94 87 LYS A O 1
ATOM 696 N N . SER A 1 88 ? 4.587 7.031 -23.235 1.00 90.00 88 SER A N 1
ATOM 697 C CA . SER A 1 88 ? 4.994 8.134 -22.360 1.00 90.00 88 SER A CA 1
ATOM 698 C C . SER A 1 88 ? 5.072 7.703 -20.890 1.00 90.00 88 SER A C 1
ATOM 700 O O . SER A 1 88 ? 4.082 7.266 -20.293 1.00 90.00 88 SER A O 1
ATOM 702 N N . TRP A 1 89 ? 6.251 7.888 -20.292 1.00 90.19 89 TRP A N 1
ATOM 703 C CA . TRP A 1 89 ? 6.495 7.747 -18.850 1.00 90.19 89 TRP A CA 1
ATOM 704 C C . TRP A 1 89 ? 6.335 9.066 -18.079 1.00 90.19 89 TRP A C 1
ATOM 706 O O . TRP A 1 89 ? 6.494 9.101 -16.861 1.00 90.19 89 TRP A O 1
ATOM 716 N N . SER A 1 90 ? 5.966 10.151 -18.766 1.00 89.62 90 SER A N 1
ATOM 717 C CA . SER A 1 90 ? 5.688 11.447 -18.146 1.00 89.62 90 SER A CA 1
ATOM 718 C C . SER A 1 90 ? 4.240 11.499 -17.658 1.00 89.62 90 SER A C 1
ATOM 720 O O . SER A 1 90 ? 3.342 11.982 -18.347 1.00 89.62 90 SER A O 1
ATOM 722 N N . PHE A 1 91 ? 3.988 10.948 -16.472 1.00 91.25 91 PHE A N 1
ATOM 723 C CA . PHE A 1 91 ? 2.686 11.033 -15.809 1.00 91.25 91 PHE A CA 1
ATOM 724 C C . PHE A 1 91 ? 2.840 11.375 -14.320 1.00 91.25 91 PHE A C 1
ATOM 726 O O . PHE A 1 91 ? 3.845 10.999 -13.711 1.00 91.25 91 PHE A O 1
ATOM 733 N N . PRO A 1 92 ? 1.848 12.043 -13.690 1.00 90.94 92 PRO A N 1
ATOM 734 C CA . PRO A 1 92 ? 1.991 12.574 -12.331 1.00 90.94 92 PRO A CA 1
ATOM 735 C C . PRO A 1 92 ? 2.451 11.546 -11.292 1.00 90.94 92 PRO A C 1
ATOM 737 O O . PRO A 1 92 ? 3.328 11.839 -10.489 1.00 90.94 92 PRO A O 1
ATOM 740 N N . LYS A 1 93 ? 1.924 10.313 -11.341 1.00 84.62 93 LYS A N 1
ATOM 741 C CA . LYS A 1 93 ? 2.323 9.236 -10.414 1.00 84.62 93 LYS A CA 1
ATOM 742 C C . LYS A 1 93 ? 3.785 8.807 -10.579 1.00 84.62 93 LYS A C 1
ATOM 744 O O . LYS A 1 93 ? 4.412 8.432 -9.596 1.00 84.62 93 LYS A O 1
ATOM 749 N N . PHE A 1 94 ? 4.326 8.853 -11.798 1.00 88.62 94 PHE A N 1
ATOM 750 C CA . PHE A 1 94 ? 5.732 8.537 -12.041 1.00 88.62 94 PHE A CA 1
ATOM 751 C C . PHE A 1 94 ? 6.634 9.590 -11.398 1.00 88.62 94 PHE A C 1
ATOM 753 O O . PHE A 1 94 ? 7.576 9.232 -10.693 1.00 88.62 94 PHE A O 1
ATOM 760 N N . HIS A 1 95 ? 6.290 10.867 -11.598 1.00 90.69 95 HIS A N 1
ATOM 761 C CA . HIS A 1 95 ? 7.036 12.013 -11.080 1.00 90.69 95 HIS A CA 1
ATOM 762 C C . HIS A 1 95 ? 6.930 12.156 -9.557 1.00 90.69 95 HIS A C 1
ATOM 764 O O . HIS A 1 95 ? 7.913 12.492 -8.908 1.00 90.69 95 HIS A O 1
ATOM 770 N N . ALA A 1 96 ? 5.773 11.837 -8.969 1.00 90.94 96 ALA A N 1
ATOM 771 C CA . ALA A 1 96 ? 5.544 11.950 -7.527 1.00 90.94 96 ALA A CA 1
ATOM 772 C C . ALA A 1 96 ? 6.580 11.191 -6.678 1.00 90.94 96 ALA A C 1
ATOM 774 O O . ALA A 1 96 ? 6.881 11.616 -5.567 1.00 90.94 96 ALA A O 1
ATOM 775 N N . ARG A 1 97 ? 7.178 10.108 -7.199 1.00 92.44 97 ARG A N 1
ATOM 776 C CA . ARG A 1 97 ? 8.239 9.377 -6.487 1.00 92.44 97 ARG A CA 1
ATOM 777 C C . ARG A 1 97 ? 9.496 10.194 -6.233 1.00 92.44 97 ARG A C 1
ATOM 779 O O . ARG A 1 97 ? 10.141 9.960 -5.219 1.00 92.44 97 ARG A O 1
ATOM 786 N N . GLN A 1 98 ? 9.822 11.151 -7.101 1.00 93.06 98 GLN A N 1
ATOM 787 C CA . GLN A 1 98 ? 11.003 12.000 -6.919 1.00 93.06 98 GLN A CA 1
ATOM 788 C C . GLN A 1 98 ? 10.907 12.845 -5.646 1.00 93.06 98 GLN A C 1
ATOM 790 O O . GLN A 1 98 ? 11.925 13.138 -5.035 1.00 93.06 98 GLN A O 1
ATOM 795 N N . HIS A 1 99 ? 9.684 13.161 -5.214 1.00 94.00 99 HIS A N 1
ATOM 796 C CA . HIS A 1 99 ? 9.414 13.957 -4.016 1.00 94.00 99 HIS A CA 1
ATOM 797 C C . HIS A 1 99 ? 9.026 13.103 -2.805 1.00 94.00 99 HIS A C 1
ATOM 799 O O . HIS A 1 99 ? 8.782 13.645 -1.734 1.00 94.00 99 HIS A O 1
ATOM 805 N N . ALA A 1 100 ? 8.942 11.775 -2.946 1.00 93.56 100 ALA A N 1
ATOM 806 C CA . ALA A 1 100 ? 8.319 10.909 -1.944 1.00 93.56 100 ALA A CA 1
ATOM 807 C C . ALA A 1 100 ? 9.001 10.983 -0.569 1.00 93.56 100 ALA A C 1
ATOM 809 O O . ALA A 1 100 ? 8.322 11.070 0.452 1.00 93.56 100 ALA A O 1
ATOM 810 N N . PHE A 1 101 ? 10.333 10.975 -0.535 1.00 95.25 101 PHE A N 1
ATOM 811 C CA . PHE A 1 101 ? 11.088 10.990 0.720 1.00 95.25 101 PHE A CA 1
ATOM 812 C C . PHE A 1 101 ? 11.256 12.394 1.312 1.00 95.25 101 PHE A C 1
ATOM 814 O O . PHE A 1 101 ? 11.312 12.536 2.534 1.00 95.25 101 PHE A O 1
ATOM 821 N N . ASP A 1 102 ? 11.238 13.436 0.480 1.00 95.44 102 ASP A N 1
ATOM 822 C CA . ASP A 1 102 ? 11.138 14.818 0.962 1.00 95.44 102 ASP A CA 1
ATOM 823 C C . ASP A 1 102 ? 9.760 15.072 1.578 1.00 95.44 102 ASP A C 1
ATOM 825 O O . ASP A 1 102 ? 9.642 15.689 2.637 1.00 95.44 102 ASP A O 1
ATOM 829 N N . ASP A 1 103 ? 8.708 14.528 0.968 1.00 94.44 103 ASP A N 1
ATOM 830 C CA . ASP A 1 103 ? 7.365 14.538 1.532 1.00 94.44 103 ASP A CA 1
ATOM 831 C C . ASP A 1 103 ? 7.307 13.776 2.859 1.00 94.44 103 ASP A C 1
ATOM 833 O O . ASP A 1 103 ? 6.699 14.279 3.799 1.00 94.44 103 ASP A O 1
ATOM 837 N N . ILE A 1 104 ? 7.989 12.634 2.991 1.00 94.75 104 ILE A N 1
ATOM 838 C CA . ILE A 1 104 ? 8.092 11.920 4.274 1.00 94.75 104 ILE A CA 1
ATOM 839 C C . ILE A 1 104 ? 8.779 12.783 5.340 1.00 94.75 104 ILE A C 1
ATOM 841 O O . ILE A 1 104 ? 8.282 12.865 6.462 1.00 94.75 104 ILE A O 1
ATOM 845 N N . LYS A 1 105 ? 9.880 13.469 5.008 1.00 94.56 105 LYS A N 1
ATOM 846 C CA . LYS A 1 105 ? 10.567 14.376 5.946 1.00 94.56 105 LYS A CA 1
ATOM 847 C C . LYS A 1 105 ? 9.679 15.542 6.384 1.00 94.56 105 LYS A C 1
ATOM 849 O O . LYS A 1 105 ? 9.678 15.908 7.555 1.00 94.56 105 LYS A O 1
ATOM 854 N N . ASN A 1 106 ? 8.926 16.118 5.449 1.00 94.88 106 ASN A N 1
ATOM 855 C CA . ASN A 1 106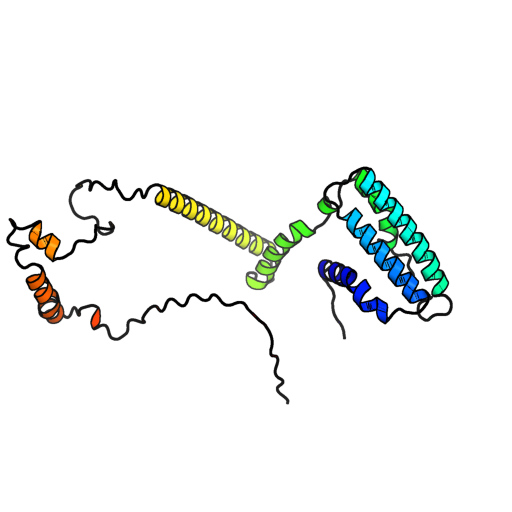 ? 8.149 17.334 5.687 1.00 94.88 106 ASN A CA 1
ATOM 856 C C . ASN A 1 106 ? 6.756 17.070 6.278 1.00 94.88 106 ASN A C 1
ATOM 858 O O . ASN A 1 106 ? 6.219 17.916 6.991 1.00 94.88 106 ASN A O 1
ATOM 862 N N . LYS A 1 107 ? 6.142 15.930 5.945 1.00 92.62 107 LYS A N 1
ATOM 863 C CA . LYS A 1 107 ? 4.738 15.609 6.256 1.00 92.62 107 LYS A CA 1
ATOM 864 C C . LYS A 1 107 ? 4.612 14.391 7.177 1.00 92.62 107 LYS A C 1
ATOM 866 O O . LYS A 1 107 ? 3.604 14.257 7.861 1.00 92.62 107 LYS A O 1
ATOM 871 N N . GLY A 1 108 ? 5.625 13.532 7.244 1.00 91.94 108 GLY A N 1
ATOM 872 C CA . GLY A 1 108 ? 5.619 12.288 8.014 1.00 91.94 108 GLY A CA 1
ATOM 873 C C . GLY A 1 108 ? 5.330 11.047 7.164 1.00 91.94 108 GLY A C 1
ATOM 874 O O . GLY A 1 108 ? 5.147 11.123 5.950 1.00 91.94 108 GLY A O 1
ATOM 875 N N . ALA A 1 109 ? 5.293 9.883 7.817 1.00 91.75 109 ALA A N 1
ATOM 876 C CA . ALA A 1 109 ? 5.177 8.581 7.158 1.00 91.75 109 ALA A CA 1
ATOM 877 C C . ALA A 1 109 ? 3.916 8.447 6.281 1.00 91.75 109 ALA A C 1
ATOM 879 O O . ALA A 1 109 ? 2.818 8.869 6.662 1.00 91.75 109 ALA A O 1
ATOM 880 N N . ALA A 1 110 ? 4.055 7.765 5.138 1.00 87.44 110 ALA A N 1
ATOM 881 C CA . ALA A 1 110 ? 2.995 7.609 4.137 1.00 87.44 110 ALA A CA 1
ATOM 882 C C . ALA A 1 110 ? 1.716 6.947 4.687 1.00 87.44 110 ALA A C 1
ATOM 884 O O . ALA A 1 110 ? 0.610 7.246 4.229 1.00 87.44 110 ALA A O 1
ATOM 885 N N . ARG A 1 111 ? 1.847 6.092 5.712 1.00 83.50 111 ARG A N 1
ATOM 886 C CA . ARG A 1 111 ? 0.725 5.434 6.402 1.00 83.50 111 ARG A CA 1
ATOM 887 C C . ARG A 1 111 ? -0.321 6.427 6.921 1.00 83.50 111 ARG A C 1
ATOM 889 O O . ARG A 1 111 ? -1.509 6.118 6.883 1.00 83.50 111 ARG A O 1
ATOM 896 N N . ASN A 1 112 ? 0.102 7.618 7.344 1.00 83.69 112 ASN A N 1
ATOM 897 C CA . ASN A 1 112 ? -0.786 8.637 7.911 1.00 83.69 112 ASN A CA 1
ATOM 898 C C . ASN A 1 112 ? -1.603 9.390 6.850 1.00 83.69 112 ASN A C 1
ATOM 900 O O . ASN A 1 112 ? -2.574 10.063 7.183 1.00 83.69 112 ASN A O 1
ATOM 904 N N . PHE A 1 113 ? -1.226 9.263 5.577 1.00 78.81 113 PHE A N 1
ATOM 905 C CA . PHE A 1 113 ? -1.855 9.960 4.453 1.00 78.81 113 PHE A CA 1
ATOM 906 C C . PHE A 1 113 ? -2.643 9.020 3.534 1.00 78.81 113 PHE A C 1
ATOM 908 O O . PHE A 1 113 ? -3.199 9.450 2.524 1.00 78.81 113 PHE A O 1
ATOM 915 N N . GLY A 1 114 ? -2.706 7.730 3.873 1.00 74.31 114 GLY A N 1
ATOM 916 C CA . GLY A 1 114 ? -3.513 6.752 3.157 1.00 74.31 114 GLY A CA 1
ATOM 917 C C . GLY A 1 114 ? -4.965 6.745 3.630 1.00 74.31 114 GLY A C 1
ATOM 918 O O . GLY A 1 114 ? -5.251 6.872 4.815 1.00 74.31 114 GLY A O 1
ATOM 919 N N . THR A 1 115 ? -5.897 6.490 2.712 1.00 70.88 115 THR A N 1
ATOM 920 C CA . THR A 1 115 ? -7.307 6.218 3.047 1.00 70.88 115 THR A CA 1
ATOM 921 C C . THR A 1 115 ? -7.555 4.755 3.425 1.00 70.88 115 THR A C 1
ATOM 923 O O . THR A 1 115 ? -8.677 4.399 3.768 1.00 70.88 115 THR A O 1
ATOM 926 N N . LYS A 1 116 ? -6.522 3.897 3.386 1.00 70.19 116 LYS A N 1
ATOM 927 C CA . LYS A 1 116 ? -6.620 2.465 3.727 1.00 70.19 116 LYS A CA 1
ATOM 928 C C . LYS A 1 116 ? -7.268 2.223 5.112 1.00 70.19 116 LYS A C 1
ATOM 930 O O . LYS A 1 116 ? -8.137 1.359 5.195 1.00 70.19 116 LYS A O 1
ATOM 935 N N . PRO A 1 117 ? -6.945 2.978 6.189 1.00 64.25 117 PRO A N 1
ATOM 936 C CA . PRO A 1 117 ? -7.577 2.766 7.498 1.00 64.25 117 PRO A CA 1
ATOM 937 C C . PRO A 1 117 ? -9.085 3.061 7.509 1.00 64.25 117 PRO A C 1
ATOM 939 O O . PRO A 1 117 ? -9.852 2.336 8.141 1.00 64.25 117 PRO A O 1
ATOM 942 N N . SER A 1 118 ? -9.530 4.097 6.790 1.00 65.94 118 SER A N 1
ATOM 943 C CA . SER A 1 118 ? -10.949 4.467 6.702 1.00 65.94 118 SER A CA 1
ATOM 944 C C . SER A 1 118 ? -11.720 3.682 5.634 1.00 65.94 118 SER A C 1
ATOM 946 O O . SER A 1 118 ? -12.951 3.679 5.636 1.00 65.94 118 SER A O 1
ATOM 948 N N . GLU A 1 119 ? -11.034 2.940 4.763 1.00 71.19 119 GLU A N 1
ATOM 949 C CA . GLU A 1 119 ? -11.661 2.113 3.728 1.00 71.19 119 GLU A CA 1
ATOM 950 C C . GLU A 1 119 ? -12.564 1.016 4.325 1.00 71.19 119 GLU A C 1
ATOM 952 O O . GLU A 1 119 ? -13.627 0.708 3.780 1.00 71.19 119 GLU A O 1
ATOM 957 N N . SER A 1 120 ? -12.217 0.493 5.508 1.00 68.44 120 SER A N 1
ATOM 958 C CA . SER A 1 120 ? -13.075 -0.444 6.251 1.00 68.44 120 SER A CA 1
ATOM 959 C C . SER A 1 120 ? -14.396 0.201 6.698 1.00 68.44 120 SER A C 1
ATOM 961 O O . SER A 1 120 ? -15.467 -0.390 6.543 1.00 68.44 120 SER A O 1
ATOM 963 N N . MET A 1 121 ? -14.352 1.451 7.171 1.00 69.44 121 MET A N 1
ATOM 964 C CA . MET A 1 121 ? -15.554 2.210 7.538 1.00 69.44 121 MET A CA 1
ATOM 965 C C . MET A 1 121 ? -16.449 2.442 6.313 1.00 69.44 121 MET A C 1
ATOM 967 O O . MET A 1 121 ? -17.671 2.289 6.388 1.00 69.44 121 MET A O 1
ATOM 971 N N . HIS A 1 122 ? -15.850 2.714 5.150 1.00 73.31 122 HIS A N 1
ATOM 972 C CA . HIS A 1 122 ? -16.597 2.826 3.898 1.00 73.31 122 HIS A CA 1
ATOM 973 C C . HIS A 1 122 ? -17.305 1.524 3.518 1.00 73.31 122 HIS A C 1
ATOM 975 O O . HIS A 1 122 ? -18.396 1.585 2.959 1.00 73.31 122 HIS A O 1
ATOM 981 N N . LYS A 1 123 ? -16.753 0.350 3.853 1.00 81.44 123 LYS A N 1
ATOM 982 C CA . LYS A 1 123 ? -17.424 -0.934 3.605 1.00 81.44 123 LYS A CA 1
ATOM 983 C C . LYS A 1 123 ? -18.739 -1.045 4.378 1.00 81.44 123 LYS A C 1
ATOM 985 O O . LYS A 1 123 ? -19.748 -1.400 3.779 1.00 81.44 123 LYS A O 1
ATOM 990 N N . ALA A 1 124 ? -18.757 -0.687 5.662 1.00 82.69 124 ALA A N 1
ATOM 991 C CA . ALA A 1 124 ? -19.979 -0.720 6.471 1.00 82.69 124 ALA A CA 1
ATOM 992 C C . ALA A 1 124 ? -21.044 0.263 5.951 1.00 82.69 124 ALA A C 1
ATOM 994 O O . ALA A 1 124 ? -22.222 -0.089 5.843 1.00 82.69 124 ALA A O 1
ATOM 995 N N . ILE A 1 125 ? -20.623 1.470 5.560 1.00 86.12 125 ILE A N 1
ATOM 996 C CA . ILE A 1 125 ? -21.503 2.476 4.948 1.00 86.12 125 ILE A CA 1
ATOM 997 C C . ILE A 1 125 ? -22.048 1.973 3.606 1.00 86.12 125 ILE A C 1
ATOM 999 O O . ILE A 1 125 ? -23.245 2.076 3.348 1.00 86.12 125 ILE A O 1
ATOM 1003 N N . ARG A 1 126 ? -21.191 1.383 2.768 1.00 86.75 126 ARG A N 1
ATOM 1004 C CA . ARG A 1 126 ? -21.555 0.813 1.467 1.00 86.75 126 ARG A CA 1
ATOM 1005 C C . ARG A 1 126 ? -22.538 -0.348 1.613 1.00 86.75 126 ARG A C 1
ATOM 1007 O O . ARG A 1 126 ? -23.517 -0.419 0.877 1.00 86.75 126 ARG A O 1
ATOM 1014 N N . ASP A 1 127 ? -22.303 -1.249 2.558 1.00 89.44 127 ASP A N 1
ATOM 1015 C CA . ASP A 1 127 ? -23.186 -2.389 2.798 1.00 89.44 127 ASP A CA 1
ATOM 1016 C C . ASP A 1 127 ? -24.543 -1.908 3.347 1.00 89.44 127 ASP A C 1
ATOM 1018 O O . ASP A 1 127 ? -25.584 -2.368 2.885 1.00 89.44 127 ASP A O 1
ATOM 1022 N N . THR A 1 128 ? -24.551 -0.896 4.223 1.00 90.56 128 THR A N 1
ATOM 1023 C CA . THR A 1 128 ? -25.785 -0.228 4.678 1.00 90.56 128 THR A CA 1
ATOM 1024 C C . THR A 1 128 ? -26.525 0.417 3.507 1.00 90.56 128 THR A C 1
ATOM 1026 O O . THR A 1 128 ? -27.725 0.208 3.353 1.00 90.56 128 THR A O 1
ATOM 1029 N N . TYR A 1 129 ? -25.815 1.143 2.639 1.00 91.12 129 TYR A N 1
ATOM 1030 C CA . TYR A 1 129 ? -26.376 1.740 1.428 1.00 91.12 129 TYR A CA 1
ATOM 1031 C C . TYR A 1 129 ? -27.055 0.686 0.543 1.00 91.12 129 TYR A C 1
ATOM 1033 O O . TYR A 1 129 ? -28.221 0.853 0.191 1.00 91.12 129 TYR A O 1
ATOM 1041 N N . HIS A 1 130 ? -26.370 -0.419 0.233 1.00 91.81 130 HIS A N 1
ATOM 1042 C CA . HIS A 1 130 ? -26.897 -1.442 -0.674 1.00 91.81 130 HIS A CA 1
ATOM 1043 C C . HIS A 1 130 ? -27.978 -2.339 -0.067 1.00 91.81 130 HIS A C 1
ATOM 1045 O O . HIS A 1 130 ? -28.854 -2.787 -0.800 1.00 91.81 130 HIS A O 1
ATOM 1051 N N . GLN A 1 131 ? -27.899 -2.649 1.228 1.00 92.50 131 GLN A N 1
ATOM 1052 C CA . GLN A 1 131 ? -28.753 -3.667 1.852 1.00 92.50 131 GLN A CA 1
ATOM 1053 C C . GLN A 1 131 ? -29.888 -3.073 2.688 1.00 92.50 131 GLN A C 1
ATOM 1055 O O . GLN A 1 131 ? -30.867 -3.765 2.952 1.00 92.50 131 GLN A O 1
ATOM 1060 N N . MET A 1 132 ? -29.754 -1.824 3.144 1.00 90.38 132 MET A N 1
ATOM 1061 C CA . MET A 1 132 ? -30.648 -1.244 4.152 1.00 90.38 132 MET A CA 1
ATOM 1062 C C . MET A 1 132 ? -31.290 0.081 3.734 1.00 90.38 132 MET A C 1
ATOM 1064 O O . MET A 1 132 ? -32.186 0.547 4.434 1.00 90.38 132 MET A O 1
ATOM 1068 N N . THR A 1 133 ? -30.888 0.685 2.610 1.00 93.31 133 THR A N 1
ATOM 1069 C CA . THR A 1 133 ? -31.533 1.907 2.100 1.00 93.31 133 THR A CA 1
ATOM 1070 C C . THR A 1 133 ? -32.443 1.626 0.911 1.00 93.31 133 THR A C 1
ATOM 1072 O O . THR A 1 133 ? -32.299 0.633 0.203 1.00 93.31 133 THR A O 1
ATOM 1075 N N . ASN A 1 134 ? -33.371 2.543 0.653 1.00 94.69 134 ASN A N 1
ATOM 1076 C CA . ASN A 1 134 ? -34.227 2.530 -0.537 1.00 94.69 134 ASN A CA 1
ATOM 1077 C C . ASN A 1 134 ? -33.623 3.296 -1.740 1.00 94.69 134 ASN A C 1
ATOM 1079 O O . ASN A 1 134 ? -34.355 3.641 -2.670 1.00 94.69 134 ASN A O 1
ATOM 1083 N N . PHE A 1 135 ? -32.321 3.611 -1.702 1.00 91.44 135 PHE A N 1
ATOM 1084 C CA . PHE A 1 135 ? -31.585 4.387 -2.715 1.00 91.44 135 PHE A CA 1
ATOM 1085 C C . PHE A 1 135 ? -32.082 5.826 -2.963 1.00 91.44 135 PHE A C 1
ATOM 1087 O O . PHE A 1 135 ? -31.674 6.462 -3.935 1.00 91.44 135 PHE A O 1
ATOM 1094 N N . LYS A 1 136 ? -32.933 6.376 -2.090 1.00 92.19 136 LYS A N 1
ATOM 1095 C CA . LYS A 1 136 ? -33.427 7.761 -2.156 1.00 92.19 136 LYS A CA 1
ATOM 1096 C C . LYS A 1 136 ? -33.203 8.435 -0.818 1.00 92.19 136 LYS A C 1
ATOM 1098 O O . LYS A 1 136 ? -33.555 7.843 0.183 1.00 92.19 136 LYS A O 1
ATOM 1103 N N . ASP A 1 137 ? -32.668 9.653 -0.788 1.00 91.69 137 ASP A N 1
ATOM 1104 C CA . ASP A 1 137 ? -32.363 10.345 0.478 1.00 91.69 137 ASP A CA 1
ATOM 1105 C C . ASP A 1 137 ? -31.635 9.419 1.478 1.00 91.69 137 ASP A C 1
ATOM 1107 O O . ASP A 1 137 ? -32.132 9.034 2.540 1.00 91.69 137 ASP A O 1
ATOM 1111 N N . VAL A 1 138 ? -30.477 8.922 1.038 1.00 92.31 138 VAL A N 1
ATOM 1112 C CA . VAL A 1 138 ? -29.780 7.812 1.700 1.00 92.31 138 VAL A CA 1
ATOM 1113 C C . VAL A 1 138 ? -29.030 8.242 2.954 1.00 92.31 138 VAL A C 1
ATOM 1115 O O . VAL A 1 138 ? -28.842 7.429 3.854 1.00 92.31 138 VAL A O 1
ATOM 1118 N N . THR A 1 139 ? -28.627 9.511 3.050 1.00 91.56 139 THR A N 1
ATOM 1119 C CA . THR A 1 139 ? -27.811 10.010 4.165 1.00 91.56 139 THR A CA 1
ATOM 1120 C C . THR A 1 139 ? -28.531 9.870 5.511 1.00 91.56 139 THR A C 1
ATOM 1122 O O . THR A 1 139 ? -27.963 9.234 6.402 1.00 91.56 139 THR A O 1
ATOM 1125 N N . PRO A 1 140 ? -29.786 10.338 5.687 1.00 95.06 140 PRO A N 1
ATOM 1126 C CA . PRO A 1 140 ? -30.502 10.160 6.953 1.00 95.06 140 PRO A CA 1
ATOM 1127 C C . PRO A 1 140 ? -30.752 8.687 7.297 1.00 95.06 140 PRO A C 1
ATOM 1129 O O . PRO A 1 140 ? -30.753 8.311 8.469 1.00 95.06 140 PRO A O 1
ATOM 1132 N N . GLN A 1 141 ? -30.944 7.835 6.286 1.00 93.88 141 GLN A N 1
ATOM 1133 C CA . GLN A 1 141 ? -31.141 6.399 6.486 1.00 93.88 141 GLN A CA 1
ATOM 1134 C C . GLN A 1 141 ? -29.870 5.729 7.001 1.00 93.88 141 GLN A C 1
ATOM 1136 O O . GLN A 1 141 ? -29.922 5.035 8.014 1.00 93.88 141 GLN A O 1
ATOM 1141 N N . ILE A 1 142 ? -28.729 5.972 6.352 1.00 93.69 142 ILE A N 1
ATOM 1142 C CA . ILE A 1 142 ? -27.438 5.408 6.759 1.00 93.69 142 ILE A CA 1
ATOM 1143 C C . ILE A 1 142 ? -27.109 5.827 8.191 1.00 93.69 142 ILE A C 1
ATOM 1145 O O . ILE A 1 142 ? -26.831 4.962 9.015 1.00 93.69 142 ILE A O 1
ATOM 1149 N N . VAL A 1 143 ? -27.234 7.119 8.517 1.00 94.00 143 VAL A N 1
ATOM 1150 C CA . VAL A 1 143 ? -26.984 7.628 9.877 1.00 94.00 143 VAL A CA 1
ATOM 1151 C C . VAL A 1 143 ? -27.901 6.952 10.901 1.00 94.00 143 VAL A C 1
ATOM 1153 O O . VAL A 1 143 ? -27.459 6.560 11.978 1.00 94.00 143 VAL A O 1
ATOM 1156 N N . LYS A 1 144 ? -29.179 6.749 10.564 1.00 94.69 144 LYS A N 1
ATOM 1157 C CA . LYS A 1 144 ? -30.134 6.056 11.438 1.00 94.69 144 LYS A CA 1
ATOM 1158 C C . LYS A 1 144 ? -29.764 4.587 11.662 1.00 94.69 144 LYS A C 1
ATOM 1160 O O . LYS A 1 144 ? -29.926 4.084 12.774 1.00 94.69 144 LYS A O 1
ATOM 1165 N N . HIS A 1 145 ? -29.313 3.888 10.624 1.00 93.00 145 HIS A N 1
ATOM 1166 C CA . HIS A 1 145 ? -28.873 2.497 10.731 1.00 93.00 145 HIS A CA 1
ATOM 1167 C C . HIS A 1 145 ? -27.577 2.370 11.533 1.00 93.00 145 HIS A C 1
ATOM 1169 O O . HIS A 1 145 ? -27.491 1.494 12.393 1.00 93.00 145 HIS A O 1
ATOM 1175 N N . ASP A 1 146 ? -26.628 3.275 11.318 1.00 90.69 146 ASP A N 1
ATOM 1176 C CA . ASP A 1 146 ? -25.371 3.321 12.061 1.00 90.69 146 ASP A CA 1
ATOM 1177 C C . ASP A 1 146 ? -25.606 3.609 13.551 1.00 90.69 146 ASP A C 1
ATOM 1179 O O . ASP A 1 146 ? -25.143 2.865 14.413 1.00 90.69 146 ASP A O 1
ATOM 1183 N N . HIS A 1 147 ? -26.464 4.584 13.869 1.00 94.00 147 HIS A N 1
ATOM 1184 C CA . HIS A 1 147 ? -26.849 4.876 15.250 1.00 94.00 147 HIS A CA 1
ATOM 1185 C C . HIS A 1 147 ? -27.487 3.666 15.949 1.00 94.00 147 HIS A C 1
ATOM 1187 O O . HIS A 1 147 ? -27.118 3.320 17.069 1.00 94.00 147 HIS A O 1
ATOM 1193 N N . ARG A 1 148 ? -28.420 2.974 15.280 1.00 94.44 148 ARG A N 1
ATOM 1194 C CA . ARG A 1 148 ? -29.037 1.751 15.822 1.00 94.44 148 ARG A CA 1
ATOM 1195 C C . ARG A 1 148 ? -28.009 0.653 16.071 1.00 94.44 148 ARG A C 1
ATOM 1197 O O . ARG A 1 148 ? -28.118 -0.053 17.070 1.00 94.44 148 ARG A O 1
ATOM 1204 N N . ARG A 1 149 ? -27.026 0.513 15.177 1.00 91.38 149 ARG A N 1
ATOM 1205 C CA . ARG A 1 149 ? -25.928 -0.441 15.334 1.00 91.38 149 ARG A CA 1
ATOM 1206 C C . ARG A 1 149 ? -25.086 -0.101 16.560 1.00 91.38 149 ARG A C 1
ATOM 1208 O O . ARG A 1 149 ? -24.874 -0.986 17.377 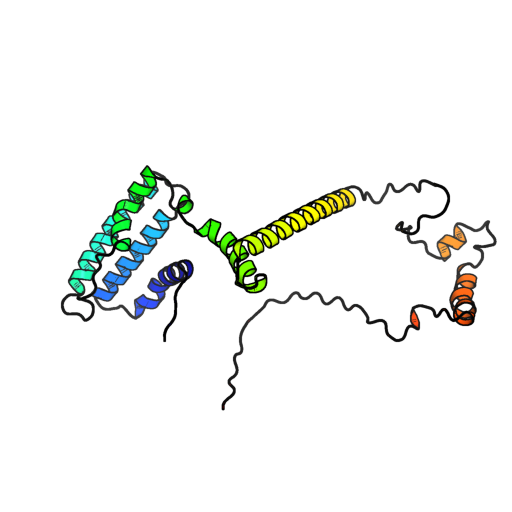1.00 91.38 149 ARG A O 1
ATOM 1215 N N . ALA A 1 150 ? -24.691 1.161 16.720 1.00 92.12 150 ALA A N 1
ATOM 1216 C CA . ALA A 1 150 ? -23.918 1.619 17.873 1.00 92.12 150 ALA A CA 1
ATOM 1217 C C . ALA A 1 150 ? -24.646 1.353 19.202 1.00 92.12 150 ALA A C 1
ATOM 1219 O O . ALA A 1 150 ? -24.053 0.811 20.129 1.00 92.12 150 ALA A O 1
ATOM 1220 N N . VAL A 1 151 ? -25.950 1.650 19.274 1.00 96.50 151 VAL A N 1
ATOM 1221 C CA . VAL A 1 151 ? -26.769 1.366 20.467 1.00 96.50 151 VAL A CA 1
ATOM 1222 C C . VAL A 1 151 ? -26.842 -0.136 20.751 1.00 96.50 151 VAL A C 1
ATOM 1224 O O . VAL A 1 151 ? -26.678 -0.550 21.895 1.00 96.50 151 VAL A O 1
ATOM 1227 N N . ALA A 1 152 ? -27.069 -0.966 19.729 1.00 95.25 152 ALA A N 1
ATOM 1228 C CA . ALA A 1 152 ? -27.138 -2.415 19.902 1.00 95.25 152 ALA A CA 1
ATOM 1229 C C . ALA A 1 152 ? -25.798 -3.012 20.364 1.00 95.25 152 ALA A C 1
ATOM 1231 O O . ALA A 1 152 ? -25.794 -3.893 21.223 1.00 95.25 152 ALA A O 1
ATOM 1232 N N . THR A 1 153 ? -24.680 -2.522 19.821 1.00 94.81 153 THR A N 1
ATOM 1233 C CA . THR A 1 153 ? -23.330 -2.907 20.248 1.00 94.81 153 THR A CA 1
ATOM 1234 C C . THR A 1 153 ? -23.087 -2.516 21.701 1.00 94.81 153 THR A C 1
ATOM 1236 O O . THR A 1 153 ? -22.726 -3.382 22.484 1.00 94.81 153 THR A O 1
ATOM 1239 N N . PHE A 1 154 ? -23.399 -1.277 22.091 1.00 96.88 154 PHE A N 1
ATOM 1240 C CA . PHE A 1 154 ? -23.252 -0.824 23.476 1.00 96.88 154 PHE A CA 1
ATOM 1241 C C . PHE A 1 154 ? -24.065 -1.676 24.461 1.00 96.88 154 PHE A C 1
ATOM 1243 O O . PHE A 1 154 ? -23.552 -2.114 25.483 1.00 96.88 154 PHE A O 1
ATOM 1250 N N . VAL A 1 155 ? -25.335 -1.961 24.147 1.00 97.44 155 VAL A N 1
ATOM 1251 C CA . VAL A 1 155 ? -26.168 -2.828 24.998 1.00 97.44 155 VAL A CA 1
ATOM 1252 C C . VAL A 1 155 ? -25.568 -4.231 25.109 1.00 97.44 155 VAL A C 1
ATOM 1254 O O . VAL A 1 155 ? -25.587 -4.811 26.190 1.00 97.44 155 VAL A O 1
ATOM 1257 N N . ARG A 1 156 ? -25.030 -4.779 24.012 1.00 97.12 156 ARG A N 1
ATOM 1258 C CA . ARG A 1 156 ? -24.384 -6.095 24.024 1.00 97.12 156 ARG A CA 1
ATOM 1259 C C . ARG A 1 156 ? -23.124 -6.098 24.886 1.00 97.12 156 ARG A C 1
ATOM 1261 O O . ARG A 1 156 ? -22.996 -6.987 25.710 1.00 97.12 156 ARG A O 1
ATOM 1268 N N . GLU A 1 157 ? -22.265 -5.094 24.744 1.00 96.50 157 GLU A N 1
ATOM 1269 C CA . GLU A 1 157 ? -21.046 -4.948 25.549 1.00 96.50 157 GLU A CA 1
ATOM 1270 C C . GLU A 1 157 ? -21.359 -4.899 27.049 1.00 96.50 157 GLU A C 1
ATOM 1272 O O . GLU A 1 157 ? -20.670 -5.536 27.839 1.00 96.50 157 GLU A O 1
ATOM 1277 N N . GLN A 1 158 ? -22.436 -4.212 27.441 1.00 97.00 158 GLN A N 1
ATOM 1278 C CA . GLN A 1 158 ? -22.865 -4.161 28.841 1.00 97.00 158 GLN A CA 1
ATOM 1279 C C . GLN A 1 158 ? -23.376 -5.509 29.356 1.00 97.00 158 GLN A C 1
ATOM 1281 O O . GLN A 1 158 ? -23.079 -5.885 30.486 1.00 97.00 158 GLN A O 1
ATOM 1286 N N . ILE A 1 159 ? -24.134 -6.247 28.539 1.00 95.94 159 ILE A N 1
ATOM 1287 C CA . ILE A 1 159 ? -24.566 -7.608 28.890 1.00 95.94 159 ILE A CA 1
ATOM 1288 C C . ILE A 1 159 ? -23.344 -8.512 29.052 1.00 95.94 159 ILE A C 1
ATOM 1290 O O . ILE A 1 159 ? -23.244 -9.223 30.045 1.00 95.94 159 ILE A O 1
ATOM 1294 N N . ASP A 1 160 ? -22.402 -8.446 28.112 1.00 95.94 160 ASP A N 1
ATOM 1295 C CA . ASP A 1 160 ? -21.209 -9.289 28.122 1.00 95.94 160 ASP A CA 1
ATOM 1296 C C . ASP A 1 160 ? -20.312 -8.987 29.341 1.00 95.94 160 ASP A C 1
ATOM 1298 O O . ASP A 1 160 ? -19.733 -9.910 29.914 1.00 95.94 160 ASP A O 1
ATOM 1302 N N . ALA A 1 161 ? -20.233 -7.723 29.779 1.00 93.81 161 ALA A N 1
ATOM 1303 C CA . ALA A 1 161 ? -19.527 -7.330 31.001 1.00 93.81 161 ALA A CA 1
ATOM 1304 C C . ALA A 1 161 ? -20.185 -7.911 32.266 1.00 93.81 161 ALA A C 1
ATOM 1306 O O . ALA A 1 161 ? -19.499 -8.505 33.095 1.00 93.81 161 ALA A O 1
ATOM 1307 N N . ILE A 1 162 ? -21.514 -7.814 32.381 1.00 93.31 162 ILE A N 1
ATOM 1308 C CA . ILE A 1 162 ? -22.268 -8.385 33.509 1.00 93.31 162 ILE A CA 1
ATOM 1309 C C . ILE A 1 162 ? -22.140 -9.914 33.533 1.00 93.31 162 ILE A C 1
ATOM 1311 O O . ILE A 1 162 ? -21.904 -10.504 34.585 1.00 93.31 162 ILE A O 1
ATOM 1315 N N . ASP A 1 163 ? -22.257 -10.568 32.377 1.00 93.12 163 ASP A N 1
ATOM 1316 C CA . ASP A 1 163 ? -22.108 -12.020 32.261 1.00 93.12 163 ASP A CA 1
ATOM 1317 C C . ASP A 1 163 ? -20.691 -12.487 32.645 1.00 93.12 163 ASP A C 1
ATOM 1319 O O . ASP A 1 163 ? -20.521 -13.618 33.111 1.00 93.12 163 ASP A O 1
ATOM 1323 N N . ALA A 1 164 ? -19.667 -11.650 32.444 1.00 91.31 164 ALA A N 1
ATOM 1324 C CA . ALA A 1 164 ? -18.303 -11.924 32.888 1.00 91.31 164 ALA A CA 1
ATOM 1325 C C . ALA A 1 164 ? -18.164 -11.785 34.413 1.00 91.31 164 ALA A C 1
ATOM 1327 O O . ALA A 1 164 ? -17.648 -12.702 35.049 1.00 91.31 164 ALA A O 1
ATOM 1328 N N . GLU A 1 165 ? -18.696 -10.711 35.005 1.00 88.12 165 GLU A N 1
ATOM 1329 C CA . GLU A 1 165 ? -18.707 -10.509 36.463 1.00 88.12 165 GLU A CA 1
ATOM 1330 C C . GLU A 1 165 ? -19.445 -11.643 37.193 1.00 88.12 165 GLU A C 1
ATOM 1332 O O . GLU A 1 165 ? -18.955 -12.169 38.191 1.00 88.12 165 GLU A O 1
ATOM 1337 N N . LEU A 1 166 ? -20.593 -12.082 36.666 1.00 83.44 166 LEU A N 1
ATOM 1338 C CA . LEU A 1 166 ? -21.359 -13.194 37.236 1.00 83.44 166 LEU A CA 1
ATOM 1339 C C . LEU A 1 166 ? -20.600 -14.526 37.172 1.00 83.44 166 LEU A C 1
ATOM 1341 O O . LEU A 1 166 ? -20.731 -15.342 38.079 1.00 83.44 166 LEU A O 1
ATOM 1345 N N . LYS A 1 167 ? -19.788 -14.751 36.132 1.00 78.94 167 LYS A N 1
ATOM 1346 C CA . LYS A 1 167 ? -18.937 -15.949 36.030 1.00 78.94 167 LYS A CA 1
ATOM 1347 C C . LYS A 1 167 ? -17.761 -15.930 37.001 1.00 78.94 167 LYS A C 1
ATOM 1349 O O . LYS A 1 167 ? -17.328 -16.998 37.415 1.00 78.94 167 LYS A O 1
ATOM 1354 N N . GLU A 1 168 ? -17.240 -14.756 37.344 1.00 70.25 168 GLU A N 1
ATOM 1355 C CA . GLU A 1 168 ? -16.170 -14.613 38.341 1.00 70.25 168 GLU A CA 1
ATOM 1356 C C . GLU A 1 168 ? -16.689 -14.761 39.781 1.00 70.25 168 GLU A C 1
ATOM 1358 O O . GLU A 1 168 ? -15.926 -15.142 40.664 1.00 70.25 168 GLU A O 1
ATOM 1363 N N . GLN A 1 169 ? -17.982 -14.509 40.015 1.00 62.44 169 GLN A N 1
ATOM 1364 C CA . GLN A 1 169 ? -18.644 -14.668 41.318 1.00 62.44 169 GLN A CA 1
ATOM 1365 C C . GLN A 1 169 ? -19.201 -16.080 41.580 1.00 62.44 169 GLN A C 1
ATOM 1367 O O . GLN A 1 169 ? -19.589 -16.373 42.710 1.00 62.44 169 GLN A O 1
ATOM 1372 N N . GLU A 1 170 ? -19.248 -16.968 40.580 1.00 55.00 170 GLU A N 1
ATOM 1373 C CA . GLU A 1 170 ? -19.585 -18.387 40.780 1.00 55.00 170 GLU A CA 1
ATOM 1374 C C . GLU A 1 170 ? -18.378 -19.141 41.393 1.00 55.00 170 GLU A C 1
ATOM 1376 O O . GLU A 1 170 ? -17.742 -19.964 40.733 1.00 55.00 170 GLU A O 1
ATOM 1381 N N . ASP A 1 171 ? -18.064 -18.881 42.669 1.00 50.84 171 ASP A N 1
ATOM 1382 C CA . ASP A 1 171 ? -17.234 -19.784 43.479 1.00 50.84 171 ASP A CA 1
ATOM 1383 C C . ASP A 1 171 ? -18.102 -21.009 43.855 1.00 50.84 171 ASP A C 1
ATOM 1385 O O . ASP A 1 171 ? -19.170 -20.836 44.454 1.00 50.84 171 ASP A O 1
ATOM 1389 N N . PRO A 1 172 ? -17.737 -22.255 43.490 1.00 54.88 172 PRO A N 1
ATOM 1390 C CA . PRO A 1 172 ? -18.630 -23.415 43.621 1.00 54.88 172 PRO A CA 1
ATOM 1391 C C . PRO A 1 172 ? -19.011 -23.794 45.060 1.00 54.88 172 PRO A C 1
ATOM 1393 O O . PRO A 1 172 ? -19.908 -24.621 45.245 1.00 54.88 172 PRO A O 1
ATOM 1396 N N . ASP A 1 173 ? -18.323 -23.233 46.056 1.00 51.12 173 ASP A N 1
ATOM 1397 C CA . ASP A 1 173 ? -18.357 -23.701 47.442 1.00 51.12 173 ASP A CA 1
ATOM 1398 C C . ASP A 1 173 ? -19.171 -22.820 48.409 1.00 51.12 173 ASP A C 1
ATOM 1400 O O . ASP A 1 173 ? -19.380 -23.253 49.540 1.00 51.12 173 ASP A O 1
ATOM 1404 N N . ASP A 1 174 ? -19.696 -21.654 47.996 1.00 49.44 174 ASP A N 1
ATOM 1405 C CA . ASP A 1 174 ? -20.280 -20.678 48.944 1.00 49.44 174 ASP A CA 1
ATOM 1406 C C . ASP A 1 174 ? -21.724 -20.236 48.632 1.00 49.44 174 ASP A C 1
ATOM 1408 O O . ASP A 1 174 ? -22.109 -19.077 48.789 1.00 49.44 174 ASP A O 1
ATOM 1412 N N . VAL A 1 175 ? -22.573 -21.175 48.202 1.00 52.03 175 VAL A N 1
ATOM 1413 C CA . VAL A 1 175 ? -24.029 -20.943 48.168 1.00 52.03 175 VAL A CA 1
ATOM 1414 C C . VAL A 1 175 ? -24.661 -21.521 49.434 1.00 52.03 175 VAL A C 1
ATOM 1416 O O . VAL A 1 175 ? -25.240 -22.611 49.419 1.00 52.03 175 VAL A O 1
ATOM 1419 N N . GLU A 1 176 ? -24.570 -20.789 50.547 1.00 48.91 176 GLU A N 1
ATOM 1420 C CA . GLU A 1 176 ? -25.478 -21.011 51.674 1.00 48.91 176 GLU A CA 1
ATOM 1421 C C . GLU A 1 176 ? -26.907 -20.639 51.236 1.00 48.91 176 GLU A C 1
ATOM 1423 O O . GLU A 1 176 ? -27.158 -19.500 50.823 1.00 48.91 176 GLU A O 1
ATOM 1428 N N . PRO A 1 177 ? -27.882 -21.566 51.303 1.00 46.25 177 PRO A N 1
ATOM 1429 C CA . PRO A 1 177 ? -29.258 -21.239 50.982 1.00 46.25 177 PRO A CA 1
ATOM 1430 C C . PRO A 1 177 ? -29.794 -20.294 52.058 1.00 46.25 177 PRO A C 1
ATOM 1432 O O . PRO A 1 177 ? -30.163 -20.710 53.157 1.00 46.25 177 PRO A O 1
ATOM 1435 N N . THR A 1 178 ? -29.865 -19.006 51.728 1.00 46.34 178 THR A N 1
ATOM 1436 C CA . THR A 1 178 ? -30.628 -18.045 52.520 1.00 46.34 178 THR A CA 1
ATOM 1437 C C . THR A 1 178 ? -32.091 -18.462 52.431 1.00 46.34 178 THR A C 1
ATOM 1439 O O . THR A 1 178 ? -32.729 -18.319 51.390 1.00 46.34 178 THR A O 1
ATOM 1442 N N . ILE A 1 179 ? -32.622 -19.026 53.516 1.00 46.34 179 ILE A N 1
ATOM 1443 C CA . ILE A 1 179 ? -34.044 -19.340 53.638 1.00 46.34 179 ILE A CA 1
ATOM 1444 C C . ILE A 1 179 ? -34.786 -18.005 53.737 1.00 46.34 179 ILE A C 1
ATOM 1446 O O . ILE A 1 179 ? -35.004 -17.476 54.826 1.00 46.34 179 ILE A O 1
ATOM 1450 N N . LEU A 1 180 ? -35.165 -17.448 52.588 1.00 41.62 180 LEU A N 1
ATOM 1451 C CA . LEU A 1 180 ? -36.219 -16.451 52.508 1.00 41.62 180 LEU A CA 1
ATOM 1452 C C . LEU A 1 180 ? -37.508 -17.153 52.089 1.00 41.62 180 LEU A C 1
ATOM 1454 O O . LEU A 1 180 ? -37.525 -18.026 51.223 1.00 41.62 180 LEU A O 1
ATOM 1458 N N . SER A 1 181 ? -38.588 -16.811 52.778 1.00 48.12 181 SER A N 1
ATOM 1459 C CA . SER A 1 181 ? -39.872 -17.489 52.697 1.00 48.12 181 SER A CA 1
ATOM 1460 C C . SER A 1 181 ? -40.390 -17.643 51.263 1.00 48.12 181 SER A C 1
ATOM 1462 O O . SER A 1 181 ? -40.707 -16.659 50.601 1.00 48.12 181 SER A O 1
ATOM 1464 N N . ASN A 1 182 ? -40.621 -18.904 50.901 1.00 51.84 182 ASN A N 1
ATOM 1465 C CA . ASN A 1 182 ? -41.620 -19.380 49.949 1.00 51.84 182 ASN A CA 1
ATOM 1466 C C . ASN A 1 182 ? -41.374 -19.041 48.463 1.00 51.84 182 ASN A C 1
ATOM 1468 O O . ASN A 1 182 ? -42.051 -18.201 47.880 1.00 51.84 182 ASN A O 1
ATOM 1472 N N . VAL A 1 183 ? -40.547 -19.905 47.857 1.00 47.09 183 VAL A N 1
ATOM 1473 C CA . VAL A 1 183 ? -40.495 -20.303 46.433 1.00 47.09 183 VAL A CA 1
ATOM 1474 C C . VAL A 1 183 ? -39.669 -19.406 45.499 1.00 47.09 183 VAL A C 1
ATOM 1476 O O . VAL A 1 183 ? -40.197 -18.503 44.860 1.00 47.09 183 VAL A O 1
ATOM 1479 N N . ASP A 1 184 ? -38.406 -19.795 45.289 1.00 49.19 184 ASP A N 1
ATOM 1480 C CA . ASP A 1 184 ? -37.626 -19.424 44.101 1.00 49.19 184 ASP A CA 1
ATOM 1481 C C . ASP A 1 184 ? -37.751 -20.516 43.030 1.00 49.19 184 ASP A C 1
ATOM 1483 O O . ASP A 1 184 ? -37.181 -21.606 43.142 1.00 49.19 184 ASP A O 1
ATOM 1487 N N . VAL A 1 185 ? -38.494 -20.230 41.959 1.00 48.81 185 VAL A N 1
ATOM 1488 C CA . VAL A 1 185 ? -38.455 -21.045 40.738 1.00 48.81 185 VAL A CA 1
ATOM 1489 C C . VAL A 1 185 ? -37.308 -20.526 39.876 1.00 48.81 185 VAL A C 1
ATOM 1491 O O . VAL A 1 185 ? -37.470 -19.541 39.163 1.00 48.81 185 VAL A O 1
ATOM 1494 N N . GLY A 1 186 ? -36.148 -21.185 39.931 1.00 52.16 186 GLY A N 1
ATOM 1495 C CA . GLY A 1 186 ? -35.042 -20.887 39.012 1.00 52.16 186 GLY A CA 1
ATOM 1496 C C . GLY A 1 186 ? -33.626 -21.063 39.554 1.00 52.16 186 GLY A C 1
ATOM 1497 O O . GLY A 1 186 ? -32.687 -20.985 38.764 1.00 52.16 186 GLY A O 1
ATOM 1498 N N . SER A 1 187 ? -33.431 -21.330 40.849 1.00 57.38 187 SER A N 1
ATOM 1499 C CA . SER A 1 187 ? -32.092 -21.631 41.365 1.00 57.38 187 SER A CA 1
ATOM 1500 C C . SER A 1 187 ? -31.616 -23.004 40.870 1.00 57.38 187 SER A C 1
ATOM 1502 O O . SER A 1 187 ? -32.382 -23.973 40.809 1.00 57.38 187 SER A O 1
ATOM 1504 N N . LYS A 1 188 ? -30.337 -23.104 40.480 1.00 52.38 188 LYS A N 1
ATOM 1505 C CA . LYS A 1 188 ? -29.689 -24.390 40.182 1.00 52.38 188 LYS A CA 1
ATOM 1506 C C . LYS A 1 188 ? -29.568 -25.170 41.496 1.00 52.38 188 LYS A C 1
ATOM 1508 O O . LYS A 1 188 ? -28.564 -25.074 42.193 1.00 52.38 188 LYS A O 1
ATOM 1513 N N . LEU A 1 189 ? -30.609 -25.913 41.863 1.00 62.78 189 LEU A N 1
ATOM 1514 C CA . LEU A 1 189 ? -30.572 -26.767 43.047 1.00 62.78 189 LEU A CA 1
ATOM 1515 C C . LEU A 1 189 ? -29.521 -27.869 42.872 1.00 62.78 189 LEU A C 1
ATOM 1517 O O . LEU A 1 189 ? -29.359 -28.432 41.783 1.00 62.78 189 LEU A O 1
ATOM 1521 N N . LYS A 1 190 ? -28.826 -28.199 43.966 1.00 69.25 190 LYS A N 1
ATOM 1522 C CA . LYS A 1 190 ? -27.865 -29.303 44.014 1.00 69.25 190 LYS A CA 1
ATOM 1523 C C . LYS A 1 190 ? -28.553 -30.588 43.555 1.00 69.25 190 LYS A C 1
ATOM 1525 O O . LYS A 1 190 ? -29.586 -30.973 44.101 1.00 69.25 190 LYS A O 1
ATOM 1530 N N . GLN A 1 191 ? -27.982 -31.257 42.554 1.00 70.81 191 GLN A N 1
ATOM 1531 C CA . GLN A 1 191 ? -28.507 -32.539 42.092 1.00 70.81 191 GLN A CA 1
ATOM 1532 C C . GLN A 1 191 ? -28.437 -33.556 43.238 1.00 70.81 191 GLN A C 1
ATOM 1534 O O . GLN A 1 191 ? -27.354 -33.903 43.709 1.00 70.81 191 GLN A O 1
ATOM 1539 N N . LEU A 1 192 ? -29.600 -34.029 43.683 1.00 79.56 192 LEU A N 1
ATOM 1540 C CA . LEU A 1 192 ? -29.743 -35.019 44.745 1.00 79.56 192 LEU A CA 1
ATOM 1541 C C . LEU A 1 192 ? -30.420 -36.266 44.173 1.00 79.56 192 LEU A C 1
ATOM 1543 O O . LEU A 1 192 ? -31.429 -36.174 43.474 1.00 79.56 192 LEU A O 1
ATOM 1547 N N . SER A 1 193 ? -29.863 -37.445 44.448 1.00 80.81 193 SER A N 1
ATOM 1548 C CA . SER A 1 193 ? -30.491 -38.700 44.032 1.00 80.81 193 SER A CA 1
ATOM 1549 C C . SER A 1 193 ? -31.697 -39.015 44.919 1.00 80.81 193 SER A C 1
ATOM 1551 O O . SER A 1 193 ? -31.697 -38.709 46.110 1.00 80.81 193 SER A O 1
ATOM 1553 N N . PHE A 1 194 ? -32.714 -39.688 44.370 1.00 81.19 194 PHE A N 1
ATOM 1554 C CA . PHE A 1 194 ? -33.882 -40.091 45.165 1.00 81.19 194 PHE A CA 1
ATOM 1555 C C . PHE A 1 194 ? -33.505 -40.961 46.369 1.00 81.19 194 PHE A C 1
ATOM 1557 O O . PHE A 1 194 ? -34.112 -40.827 47.422 1.00 81.19 194 PHE A O 1
ATOM 1564 N N . SER A 1 195 ? -32.472 -41.802 46.253 1.00 79.25 195 SER A N 1
ATOM 1565 C CA . SER A 1 195 ? -31.987 -42.598 47.385 1.00 79.25 195 SER A CA 1
ATOM 1566 C C . SER A 1 195 ? -31.350 -41.739 48.478 1.00 79.25 195 SER A C 1
ATOM 1568 O O . SER A 1 195 ? -31.535 -42.028 49.653 1.00 79.25 195 SER A O 1
ATOM 1570 N N . ALA A 1 196 ? -30.607 -40.691 48.107 1.00 81.88 196 ALA A N 1
ATOM 1571 C CA . ALA A 1 196 ? -30.017 -39.771 49.077 1.00 81.88 196 ALA A CA 1
ATOM 1572 C C . ALA A 1 196 ? -31.095 -38.920 49.769 1.00 81.88 196 ALA A C 1
ATOM 1574 O O . ALA A 1 196 ? -31.001 -38.688 50.970 1.00 81.88 196 ALA A O 1
ATOM 1575 N N . LEU A 1 197 ? -32.143 -38.526 49.036 1.00 82.50 197 LEU A N 1
ATOM 1576 C CA . LEU A 1 197 ? -33.299 -37.818 49.590 1.00 82.50 197 LEU A CA 1
ATOM 1577 C C . LEU A 1 197 ? -34.058 -38.677 50.613 1.00 82.50 197 LEU A C 1
ATOM 1579 O O . LEU A 1 197 ? -34.348 -38.208 51.709 1.00 82.50 197 LEU A O 1
ATOM 1583 N N . GLU A 1 198 ? -34.328 -39.943 50.282 1.00 84.81 198 GLU A N 1
ATOM 1584 C CA . GLU A 1 198 ? -34.993 -40.894 51.187 1.00 84.81 198 GLU A CA 1
ATOM 1585 C C . GLU A 1 198 ? -34.165 -41.170 52.454 1.00 84.81 198 GLU A C 1
ATOM 1587 O O . GLU A 1 198 ? -34.734 -41.370 53.522 1.00 84.81 198 GLU A O 1
ATOM 1592 N N . GLN A 1 199 ? -32.831 -41.157 52.355 1.00 82.00 199 GLN A N 1
ATOM 1593 C CA . GLN A 1 199 ? -31.937 -41.323 53.508 1.00 82.00 199 GLN A CA 1
ATOM 1594 C C . GLN A 1 199 ? -31.863 -40.064 54.382 1.00 82.00 199 GLN A C 1
ATOM 1596 O O . GLN A 1 199 ? -31.843 -40.173 55.607 1.00 82.00 199 GLN A O 1
ATOM 1601 N N . GLN A 1 200 ? -31.831 -38.873 53.776 1.00 83.25 200 GLN A N 1
ATOM 1602 C CA . GLN A 1 200 ? -31.792 -37.610 54.520 1.00 83.25 200 GLN A CA 1
ATOM 1603 C C . GLN A 1 200 ? -33.108 -37.311 55.243 1.00 83.25 200 GLN A C 1
ATOM 1605 O O . GLN A 1 200 ? -33.078 -36.789 56.352 1.00 83.25 200 GLN A O 1
ATOM 1610 N N . MET A 1 201 ? -34.248 -37.665 54.647 1.00 82.62 201 MET A N 1
ATOM 1611 C CA . MET A 1 201 ? -35.583 -37.337 55.159 1.00 82.62 201 MET A CA 1
ATOM 1612 C C . MET A 1 201 ? -36.284 -38.575 55.731 1.00 82.62 201 MET A C 1
ATOM 1614 O O . MET A 1 201 ? -37.416 -38.887 55.371 1.00 82.62 201 MET A O 1
ATOM 1618 N N . THR A 1 202 ? -35.596 -39.306 56.615 1.00 77.62 202 THR A N 1
ATOM 1619 C CA . THR A 1 202 ? -36.129 -40.553 57.201 1.00 77.62 202 THR A CA 1
ATOM 1620 C C . THR A 1 202 ? -37.274 -40.293 58.193 1.00 77.62 202 THR A C 1
ATOM 1622 O O . THR A 1 202 ? -38.150 -41.138 58.360 1.00 77.62 202 THR A O 1
ATOM 1625 N N . GLU A 1 203 ? -37.282 -39.124 58.840 1.00 81.56 203 GLU A N 1
ATOM 1626 C CA . GLU A 1 203 ? -38.285 -38.746 59.849 1.00 81.56 203 GLU A CA 1
ATOM 1627 C C . GLU A 1 203 ? -39.624 -38.290 59.246 1.00 81.56 203 GLU A C 1
ATOM 1629 O O . GLU A 1 203 ? -40.625 -38.235 59.956 1.00 81.56 203 GLU A O 1
ATOM 1634 N N . ASP A 1 204 ? -39.662 -37.987 57.945 1.00 83.19 204 ASP A N 1
ATOM 1635 C CA . ASP A 1 204 ? -40.858 -37.497 57.263 1.00 83.19 204 ASP A CA 1
ATOM 1636 C C . ASP A 1 204 ? -41.508 -38.609 56.419 1.00 83.19 204 ASP A C 1
ATOM 1638 O O . ASP A 1 204 ? -40.964 -39.098 55.421 1.00 83.19 204 ASP A O 1
ATOM 1642 N N . ASP A 1 205 ? -42.725 -38.994 56.807 1.00 81.56 205 ASP A N 1
ATOM 1643 C CA . ASP A 1 205 ? -43.532 -40.016 56.133 1.00 81.56 205 ASP A CA 1
ATOM 1644 C C . ASP A 1 205 ? -43.815 -39.691 54.651 1.00 81.56 205 ASP A C 1
ATOM 1646 O O . ASP A 1 205 ? -44.045 -40.602 53.837 1.00 81.56 205 ASP A O 1
ATOM 1650 N N . ALA A 1 206 ? -43.776 -38.411 54.259 1.00 79.62 206 ALA A N 1
ATOM 1651 C CA . ALA A 1 206 ? -43.940 -37.991 52.871 1.00 79.62 206 ALA A CA 1
ATOM 1652 C C . ALA A 1 206 ? -42.817 -38.542 51.978 1.00 79.62 206 ALA A C 1
ATOM 1654 O O . ALA A 1 206 ? -43.089 -38.981 50.853 1.00 79.62 206 ALA A O 1
ATOM 1655 N N . PHE A 1 207 ? -41.588 -38.614 52.500 1.00 82.38 207 PHE A N 1
ATOM 1656 C CA . PHE A 1 207 ? -40.399 -39.043 51.761 1.00 82.38 207 PHE A CA 1
ATOM 1657 C C . PHE A 1 207 ? -40.096 -40.540 51.890 1.00 82.38 207 PHE A C 1
ATOM 1659 O O . PHE A 1 207 ? -39.273 -41.071 51.144 1.00 82.38 207 PHE A O 1
ATOM 1666 N N . GLN A 1 208 ? -40.819 -41.283 52.730 1.00 83.00 208 GLN A N 1
ATOM 1667 C CA . GLN A 1 208 ? -40.715 -42.742 52.730 1.00 83.00 208 GLN A CA 1
ATOM 1668 C C . GLN A 1 208 ? -41.171 -43.330 51.390 1.00 83.00 208 GLN A C 1
ATOM 1670 O O . GLN A 1 208 ? -42.297 -43.089 50.935 1.00 83.00 208 GLN A O 1
ATOM 1675 N N . ARG A 1 209 ? -40.301 -44.148 50.777 1.00 83.62 209 ARG A N 1
ATOM 1676 C CA . ARG A 1 209 ? -40.513 -44.750 49.446 1.00 83.62 209 ARG A CA 1
ATOM 1677 C C . ARG A 1 209 ? -40.859 -43.704 48.377 1.00 83.62 209 ARG A C 1
ATOM 1679 O O . ARG A 1 209 ? -41.623 -44.001 47.451 1.00 83.62 209 ARG A O 1
ATOM 1686 N N . PHE A 1 210 ? -40.327 -42.489 48.513 1.00 86.81 210 PHE A N 1
ATOM 1687 C CA . PHE A 1 210 ? -40.565 -41.369 47.609 1.00 86.81 210 PHE A CA 1
ATOM 1688 C C . PHE A 1 210 ? -40.398 -41.759 46.139 1.00 86.81 210 PHE A C 1
ATOM 1690 O O . PHE A 1 210 ? -41.262 -41.456 45.323 1.00 86.81 210 PHE A O 1
ATOM 1697 N N . ARG A 1 211 ? -39.355 -42.522 45.797 1.00 86.00 211 ARG A N 1
ATOM 1698 C CA . ARG A 1 211 ? -39.109 -43.001 44.431 1.00 86.00 211 ARG A CA 1
ATOM 1699 C C . ARG A 1 211 ? -40.285 -43.800 43.862 1.00 86.00 211 ARG A C 1
ATOM 1701 O O . ARG A 1 211 ? -40.587 -43.675 42.678 1.00 86.00 211 ARG A O 1
ATOM 1708 N N . ILE A 1 212 ? -40.937 -44.625 44.685 1.00 85.12 212 ILE A N 1
ATOM 1709 C CA . ILE A 1 212 ? -42.082 -45.451 44.275 1.00 85.12 212 ILE A CA 1
ATOM 1710 C C . ILE A 1 212 ? -43.324 -44.573 44.117 1.00 85.12 212 ILE A C 1
ATOM 1712 O O . ILE A 1 212 ? -43.979 -44.634 43.080 1.00 85.12 212 ILE A O 1
ATOM 1716 N N . LYS A 1 213 ? -43.608 -43.721 45.111 1.00 86.88 213 LYS A N 1
ATOM 1717 C CA . LYS A 1 213 ? -44.749 -42.790 45.088 1.00 86.88 213 LYS A CA 1
ATOM 1718 C C . LYS A 1 213 ? -44.663 -41.831 43.897 1.00 86.88 213 LYS A C 1
ATOM 1720 O O . LYS A 1 213 ? -45.644 -41.625 43.192 1.00 86.88 213 LYS A O 1
ATOM 1725 N N . PHE A 1 214 ? -43.474 -41.294 43.632 1.00 85.69 214 PHE A N 1
ATOM 1726 C CA . PHE A 1 214 ? -43.209 -40.427 42.490 1.00 85.69 214 PHE A CA 1
ATOM 1727 C C . PHE A 1 214 ? -43.327 -41.185 41.162 1.00 85.69 214 PHE A C 1
ATOM 1729 O O . PHE A 1 214 ? -43.919 -40.679 40.213 1.00 85.69 214 PHE A O 1
ATOM 1736 N N . GLY A 1 215 ? -42.822 -42.421 41.096 1.00 83.94 215 GLY A N 1
ATOM 1737 C CA . GLY A 1 215 ? -42.989 -43.281 39.924 1.00 83.94 215 GLY A CA 1
ATOM 1738 C C . GLY A 1 215 ? -44.459 -43.538 39.583 1.00 83.94 215 GLY A C 1
ATOM 1739 O O . GLY A 1 215 ? -44.839 -43.422 38.418 1.00 83.94 215 GLY A O 1
ATOM 1740 N N . ASP A 1 216 ? -45.287 -43.821 40.589 1.00 84.12 216 ASP A N 1
ATOM 1741 C CA . ASP A 1 216 ? -46.731 -44.022 40.427 1.00 84.12 216 ASP A CA 1
ATOM 1742 C C . ASP A 1 216 ? -47.458 -42.718 40.057 1.00 84.12 216 ASP A C 1
ATOM 1744 O O . ASP A 1 216 ? -48.307 -42.696 39.168 1.00 84.12 216 ASP A O 1
ATOM 1748 N N . PHE A 1 217 ? -47.050 -41.588 40.639 1.00 83.62 217 PHE A N 1
ATOM 1749 C CA . PHE A 1 217 ? -47.566 -40.274 40.259 1.00 83.62 217 PHE A CA 1
ATOM 1750 C C . PHE A 1 217 ? -47.319 -39.964 38.771 1.00 83.62 217 PHE A C 1
ATOM 1752 O O . PHE A 1 217 ? -48.240 -39.586 38.048 1.00 83.62 217 PHE A O 1
ATOM 1759 N N . ILE A 1 218 ? -46.096 -40.177 38.278 1.00 82.31 218 ILE A N 1
ATOM 1760 C CA . ILE A 1 218 ? -45.760 -39.919 36.870 1.00 82.31 218 ILE A CA 1
ATOM 1761 C C . ILE A 1 218 ? -46.421 -40.935 35.924 1.00 82.31 218 ILE A C 1
ATOM 1763 O O . ILE A 1 218 ? -46.810 -40.568 34.817 1.00 82.31 218 ILE A O 1
ATOM 1767 N N . SER A 1 219 ? -46.539 -42.201 36.335 1.00 80.69 219 SER A N 1
ATOM 1768 C CA . SER A 1 219 ? -46.981 -43.292 35.449 1.00 80.69 219 SER A CA 1
ATOM 1769 C C . SER A 1 219 ? -48.491 -43.521 35.450 1.00 80.69 219 SER A C 1
ATOM 1771 O O . SER A 1 219 ? -49.031 -43.981 34.447 1.00 80.69 219 SER A O 1
ATOM 1773 N N . THR A 1 220 ? -49.169 -43.204 36.552 1.00 80.69 220 THR A N 1
ATOM 1774 C CA . THR A 1 220 ? -50.586 -43.523 36.768 1.00 80.69 220 THR A CA 1
ATOM 1775 C C . THR A 1 220 ? -51.412 -42.254 36.931 1.00 80.69 220 THR A C 1
ATOM 1777 O O . THR A 1 220 ? -52.403 -42.069 36.226 1.00 80.69 220 THR A O 1
ATOM 1780 N N . PHE A 1 221 ? -50.991 -41.349 37.821 1.00 82.50 221 PHE A N 1
ATOM 1781 C CA . PHE A 1 221 ? -51.756 -40.138 38.125 1.00 82.50 221 PHE A CA 1
ATOM 1782 C C . PHE A 1 221 ? -51.726 -39.135 36.966 1.00 82.50 221 PHE A C 1
ATOM 1784 O O . PHE A 1 221 ? -52.782 -38.752 36.473 1.00 82.50 221 PHE A O 1
ATOM 1791 N N . LEU A 1 222 ? -50.548 -38.736 36.471 1.00 80.12 222 LEU A N 1
ATOM 1792 C CA . LEU A 1 222 ? -50.457 -37.730 35.403 1.00 80.12 222 LEU A CA 1
ATOM 1793 C C . LEU A 1 222 ? -51.201 -38.136 34.110 1.00 80.12 222 LEU A C 1
ATOM 1795 O O . LEU A 1 222 ? -51.980 -37.317 33.606 1.00 80.12 222 LEU A O 1
ATOM 1799 N N . PRO A 1 223 ? -51.087 -39.385 33.605 1.00 80.38 223 PRO A N 1
ATOM 1800 C CA . PRO A 1 223 ? -51.856 -39.818 32.440 1.00 80.38 223 PRO A CA 1
ATOM 1801 C C . PRO A 1 223 ? -53.371 -39.824 32.669 1.00 80.38 223 PRO A C 1
ATOM 1803 O O . PRO A 1 223 ? -54.116 -39.512 31.742 1.00 80.38 223 PRO A O 1
ATOM 1806 N N . ALA A 1 224 ? -53.840 -40.113 33.891 1.00 78.06 224 ALA A N 1
ATOM 1807 C CA . ALA A 1 224 ? -55.265 -40.057 34.227 1.00 78.06 224 ALA A CA 1
ATOM 1808 C C . ALA A 1 224 ? -55.855 -38.637 34.097 1.00 78.06 224 ALA A C 1
ATOM 1810 O O . ALA A 1 224 ? -57.048 -38.495 33.835 1.00 78.06 224 ALA A O 1
ATOM 1811 N N . PHE A 1 225 ? -55.022 -37.596 34.207 1.00 77.44 225 PHE A N 1
ATOM 1812 C CA . PHE A 1 225 ? -55.398 -36.192 34.002 1.00 77.44 225 PHE A CA 1
ATOM 1813 C C . PHE A 1 225 ? -54.981 -35.636 32.627 1.00 77.44 225 PHE A C 1
ATOM 1815 O O . PHE A 1 225 ? -55.028 -34.427 32.408 1.00 77.44 225 PHE A O 1
ATOM 1822 N N . GLY A 1 226 ? -54.578 -36.496 31.683 1.00 74.31 226 GLY A N 1
ATOM 1823 C CA . GLY A 1 226 ? -54.197 -36.090 30.324 1.00 74.31 226 GLY A CA 1
ATOM 1824 C C . GLY A 1 226 ? -52.831 -35.399 30.217 1.00 74.31 226 GLY A C 1
ATOM 1825 O O . GLY A 1 226 ? -52.501 -34.855 29.164 1.00 74.31 226 GLY A O 1
ATOM 1826 N N . LEU A 1 227 ? -52.023 -35.427 31.280 1.00 70.19 227 LEU A N 1
ATOM 1827 C CA . LEU A 1 227 ? -50.664 -34.896 31.303 1.00 70.19 227 LEU A CA 1
ATOM 1828 C C . LEU A 1 227 ? -49.695 -36.054 31.032 1.00 70.19 227 LEU A C 1
ATOM 1830 O O . LEU A 1 227 ? -49.422 -36.876 31.900 1.00 70.19 227 LEU A O 1
ATOM 1834 N N . LEU A 1 228 ? -49.204 -36.173 29.799 1.00 65.31 228 LEU A N 1
ATOM 1835 C CA . LEU A 1 228 ? -48.277 -37.251 29.446 1.00 65.31 228 LEU A CA 1
ATOM 1836 C C . LEU A 1 228 ? -46.850 -36.934 29.931 1.00 65.31 228 LEU A C 1
ATOM 1838 O O . LEU A 1 228 ? -46.395 -35.797 29.778 1.00 65.31 228 LEU A O 1
ATOM 1842 N N . PRO A 1 229 ? -46.100 -37.925 30.450 1.00 57.19 229 PRO A N 1
ATOM 1843 C CA . PRO A 1 229 ? -44.680 -37.755 30.717 1.00 57.19 229 PRO A CA 1
ATOM 1844 C C . PRO A 1 229 ? -43.923 -37.396 29.428 1.00 57.19 229 PRO A C 1
ATOM 1846 O O . PRO A 1 229 ? -44.224 -37.911 28.348 1.00 57.19 229 PRO A O 1
ATOM 1849 N N . PHE A 1 230 ? -42.899 -36.543 29.554 1.00 53.62 230 PHE A N 1
ATOM 1850 C CA . PHE A 1 230 ? -42.091 -35.970 28.460 1.00 53.62 230 PHE A CA 1
ATOM 1851 C C . PHE A 1 230 ? -41.568 -36.977 27.412 1.00 53.62 230 PHE A C 1
ATOM 1853 O O . PHE A 1 230 ? -41.228 -36.581 26.300 1.00 53.62 230 PHE A O 1
ATOM 1860 N N . SER A 1 231 ? -41.518 -38.274 27.724 1.00 51.41 231 SER A N 1
ATOM 1861 C CA . SER A 1 231 ? -41.069 -39.333 26.813 1.00 51.41 231 SER A CA 1
ATOM 1862 C C . SER A 1 231 ? -42.107 -39.782 25.773 1.00 51.41 231 SER A C 1
ATOM 1864 O O . SER A 1 231 ? -41.744 -40.513 24.853 1.00 51.41 231 SER A O 1
ATOM 1866 N N . GLN A 1 232 ? -43.373 -39.354 25.871 1.00 50.53 232 GLN A N 1
ATOM 1867 C CA . GLN A 1 232 ? -44.436 -39.724 24.920 1.00 50.53 232 GLN A CA 1
ATOM 1868 C C . GLN A 1 232 ? -44.930 -38.576 24.031 1.00 50.53 232 GLN A C 1
ATOM 1870 O O . GLN A 1 232 ? -45.837 -38.776 23.220 1.00 50.53 232 GLN A O 1
ATOM 1875 N N . VAL A 1 233 ? -44.293 -37.400 24.088 1.00 46.84 233 VAL A N 1
ATOM 1876 C CA . VAL A 1 233 ? -44.509 -36.352 23.081 1.00 46.84 233 VAL A CA 1
ATOM 1877 C C . VAL A 1 233 ? -43.903 -36.828 21.755 1.00 46.84 233 VAL A C 1
ATOM 1879 O O . VAL A 1 233 ? -42.725 -36.618 21.465 1.00 46.84 233 VAL A O 1
ATOM 1882 N N . ARG A 1 234 ? -44.711 -37.504 20.929 1.00 42.16 234 ARG A N 1
ATOM 1883 C CA . ARG A 1 234 ? -44.407 -37.727 19.509 1.00 42.16 234 ARG A CA 1
ATOM 1884 C C . ARG A 1 234 ? -44.219 -36.357 18.851 1.00 42.16 234 ARG A C 1
ATOM 1886 O O . ARG A 1 234 ? -45.201 -35.694 18.541 1.00 42.16 234 ARG A O 1
ATOM 1893 N N . GLY A 1 235 ? -42.967 -35.942 18.652 1.00 48.19 235 GLY A N 1
ATOM 1894 C CA . GLY A 1 235 ? -42.637 -34.747 17.867 1.00 48.19 235 GLY A CA 1
ATOM 1895 C C . GLY A 1 235 ? -41.489 -33.869 18.367 1.00 48.19 235 GLY A C 1
ATOM 1896 O O . GLY A 1 235 ? -41.159 -32.906 17.682 1.00 48.19 235 GLY A O 1
ATOM 1897 N N . ALA A 1 236 ? -40.843 -34.163 19.500 1.00 34.56 236 ALA A N 1
ATOM 1898 C CA . ALA A 1 236 ? -39.674 -33.387 19.920 1.00 34.56 236 ALA A CA 1
ATOM 1899 C C . ALA A 1 236 ? -38.434 -33.783 19.096 1.00 34.56 236 ALA A C 1
ATOM 1901 O O . ALA A 1 236 ? -37.836 -34.843 19.288 1.00 34.56 236 ALA A O 1
ATOM 1902 N N . VAL A 1 237 ? -38.077 -32.917 18.147 1.00 34.69 237 VAL A N 1
ATOM 1903 C CA . VAL A 1 237 ? -36.805 -32.928 17.418 1.00 34.69 237 VAL A CA 1
ATOM 1904 C C . VAL A 1 237 ? -35.659 -33.049 18.423 1.00 34.69 237 VAL A C 1
ATOM 1906 O O . VAL A 1 237 ? -35.505 -32.206 19.304 1.00 34.69 237 VAL A O 1
ATOM 1909 N N . LYS A 1 238 ? -34.848 -34.107 18.299 1.00 31.48 238 LYS A N 1
ATOM 1910 C CA . LYS A 1 238 ? -33.583 -34.216 19.034 1.00 31.48 238 LYS A CA 1
ATOM 1911 C C . LYS A 1 238 ? -32.680 -33.051 18.604 1.00 31.48 238 LYS A C 1
ATOM 1913 O O . LYS A 1 238 ? -32.420 -32.941 17.406 1.00 31.48 238 LYS A O 1
ATOM 1918 N N . PRO A 1 239 ? -32.150 -32.224 19.519 1.00 32.50 239 PRO A N 1
ATOM 1919 C CA . PRO A 1 239 ? -31.104 -31.283 19.161 1.00 32.50 239 PRO A CA 1
ATOM 1920 C C . PRO A 1 239 ? -29.807 -32.074 18.956 1.00 32.50 239 PRO A C 1
ATOM 1922 O O . PRO A 1 239 ? -29.116 -32.440 19.904 1.00 32.50 239 PRO A O 1
ATOM 1925 N N . THR A 1 240 ? -29.488 -32.397 17.705 1.00 30.47 240 THR A N 1
ATOM 1926 C CA . THR A 1 240 ? -28.140 -32.824 17.326 1.00 30.47 240 THR A CA 1
ATOM 1927 C C . THR A 1 240 ? -27.237 -31.598 17.318 1.00 30.47 240 THR A C 1
ATOM 1929 O O . THR A 1 240 ? -27.304 -30.785 16.399 1.00 30.47 240 THR A O 1
ATOM 1932 N N . TYR A 1 241 ? -26.379 -31.474 18.330 1.00 30.97 241 TYR A N 1
ATOM 1933 C CA . TYR A 1 241 ? -25.193 -30.628 18.253 1.00 30.97 241 TYR A CA 1
ATOM 1934 C C . TYR A 1 241 ? -24.251 -31.228 17.202 1.00 30.97 241 TYR A C 1
ATOM 1936 O O . TYR A 1 241 ? -23.556 -32.206 17.466 1.00 30.97 241 TYR A O 1
ATOM 1944 N N . GLN A 1 242 ? -24.253 -30.665 15.995 1.00 30.78 242 GLN A N 1
ATOM 1945 C CA . GLN A 1 242 ? -23.162 -30.855 15.046 1.00 30.78 242 GLN A CA 1
ATOM 1946 C C . GLN A 1 242 ? -22.192 -29.686 15.203 1.00 30.78 242 GLN A C 1
ATOM 1948 O O . GLN A 1 242 ? -22.480 -28.551 14.827 1.00 30.78 242 GLN A O 1
ATOM 1953 N N . SER A 1 243 ? -21.034 -29.973 15.794 1.00 32.62 243 SER A N 1
ATOM 1954 C CA . SER A 1 243 ? -19.865 -29.104 15.758 1.00 32.62 243 SER A CA 1
ATOM 1955 C C . SER A 1 243 ? -19.335 -29.041 14.321 1.00 32.62 243 SER A C 1
ATOM 1957 O O . SER A 1 243 ? -18.599 -29.929 13.890 1.00 32.62 243 SER A O 1
ATOM 1959 N N . ASN A 1 244 ? -19.699 -28.006 13.566 1.00 30.03 244 ASN A N 1
ATOM 1960 C CA . ASN A 1 244 ? -19.109 -27.758 12.252 1.00 30.03 244 ASN A CA 1
ATOM 1961 C C . ASN A 1 244 ? -17.745 -27.076 12.402 1.00 30.03 244 ASN A C 1
ATOM 1963 O O . ASN A 1 244 ? -17.608 -25.867 12.250 1.00 30.03 244 ASN A O 1
ATOM 1967 N N . ASN A 1 245 ? -16.730 -27.893 12.669 1.00 36.41 245 ASN A N 1
ATOM 1968 C CA . ASN A 1 245 ? -15.356 -27.617 12.273 1.00 36.41 245 ASN A CA 1
ATOM 1969 C C . ASN A 1 245 ? -15.152 -28.262 10.900 1.00 36.41 245 ASN A C 1
ATOM 1971 O O . ASN A 1 245 ? -14.839 -29.442 10.886 1.00 36.41 245 ASN A O 1
ATOM 1975 N N . GLN A 1 246 ? -15.319 -27.542 9.781 1.00 33.09 246 GLN A N 1
ATOM 1976 C CA . GLN A 1 246 ? -14.627 -27.855 8.515 1.00 33.09 246 GLN A CA 1
ATOM 1977 C C . GLN A 1 246 ? -14.479 -26.616 7.611 1.00 33.09 246 GLN A C 1
ATOM 1979 O O . GLN A 1 246 ? -15.423 -26.113 7.007 1.00 33.09 246 GLN A O 1
ATOM 1984 N N . VAL A 1 247 ? -13.231 -26.146 7.579 1.00 35.03 247 VAL A N 1
ATOM 1985 C CA . VAL A 1 247 ? -12.431 -25.641 6.450 1.00 35.03 247 VAL A CA 1
ATOM 1986 C C . VAL A 1 247 ? -13.137 -25.655 5.086 1.00 35.03 247 VAL A C 1
ATOM 1988 O O . VAL A 1 247 ? -13.482 -26.7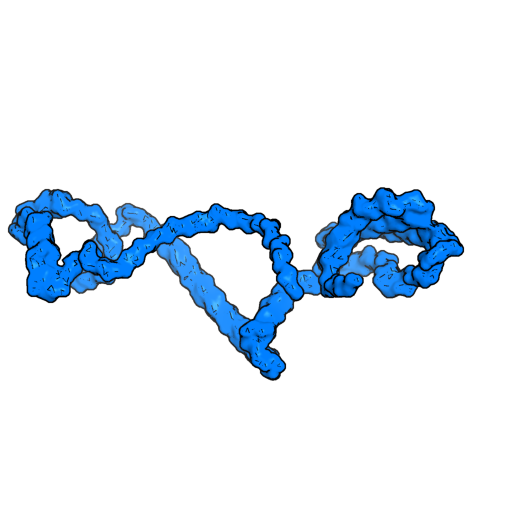01 4.544 1.00 35.03 247 VAL A O 1
ATOM 1991 N N . HIS A 1 248 ? -13.282 -24.469 4.498 1.00 30.42 248 HIS A N 1
ATOM 1992 C CA . HIS A 1 248 ? -13.866 -24.264 3.177 1.00 30.42 248 HIS A CA 1
ATOM 1993 C C . HIS A 1 248 ? -12.784 -24.424 2.093 1.00 30.42 248 HIS A C 1
ATOM 1995 O O . HIS A 1 248 ? -12.032 -23.488 1.833 1.00 30.42 248 HIS A O 1
ATOM 2001 N N . ASN A 1 249 ? -12.709 -25.596 1.456 1.00 29.77 249 ASN A N 1
ATOM 2002 C CA . ASN A 1 249 ? -12.033 -25.754 0.164 1.00 29.77 249 ASN A CA 1
ATOM 2003 C C . ASN A 1 249 ? -13.066 -25.548 -0.949 1.00 29.77 249 ASN A C 1
ATOM 2005 O O . ASN A 1 249 ? -14.041 -26.290 -1.054 1.00 29.77 249 ASN A O 1
ATOM 2009 N N . ARG A 1 250 ? -12.858 -24.503 -1.752 1.00 32.03 250 ARG A N 1
ATOM 2010 C CA . ARG A 1 250 ? -13.580 -24.258 -3.000 1.00 32.03 250 ARG A CA 1
ATOM 2011 C C . ARG A 1 250 ? -12.850 -24.996 -4.109 1.00 32.03 250 ARG A C 1
ATOM 2013 O O . ARG A 1 250 ? -11.701 -24.659 -4.334 1.00 32.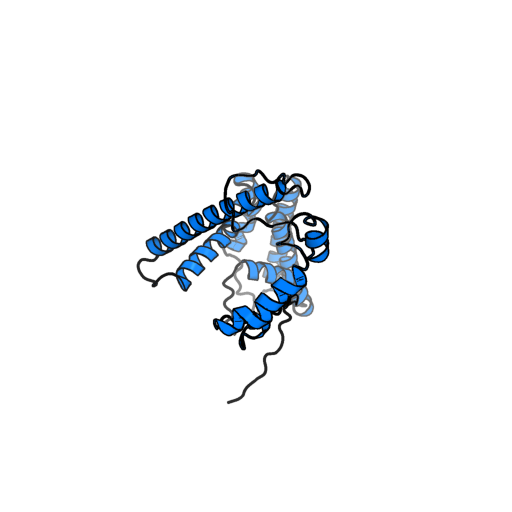03 250 ARG A O 1
ATOM 2020 N N . ASP A 1 251 ? -13.528 -25.922 -4.776 1.00 34.62 251 ASP A N 1
ATOM 2021 C CA . ASP A 1 251 ? -13.329 -26.247 -6.192 1.00 34.62 251 ASP A CA 1
ATOM 2022 C C . ASP A 1 251 ? -14.428 -27.215 -6.639 1.00 34.62 251 ASP A C 1
ATOM 2024 O O . ASP A 1 251 ? -14.519 -28.310 -6.101 1.00 34.62 251 ASP A O 1
ATOM 2028 N N . THR A 1 252 ? -15.277 -26.764 -7.571 1.00 32.03 252 THR A N 1
ATOM 2029 C CA . THR A 1 252 ? -15.813 -27.497 -8.740 1.00 32.03 252 THR A CA 1
ATOM 2030 C C . THR A 1 252 ? -16.890 -26.630 -9.397 1.00 32.03 252 THR A C 1
ATOM 2032 O O . THR A 1 252 ? -17.999 -26.489 -8.880 1.00 32.03 252 THR A O 1
ATOM 2035 N N . PHE A 1 253 ? -16.543 -26.025 -10.533 1.00 31.30 253 PHE A N 1
ATOM 2036 C CA . PHE A 1 253 ? -17.485 -25.513 -11.526 1.00 31.30 253 PHE A CA 1
ATOM 2037 C C . PHE A 1 253 ? -17.616 -26.610 -12.581 1.00 31.30 253 PHE A C 1
ATOM 2039 O O . PHE A 1 253 ? -16.657 -26.845 -13.312 1.00 31.30 253 PHE A O 1
ATOM 2046 N N . ASP A 1 254 ? -18.775 -27.262 -12.652 1.00 33.03 254 ASP A N 1
ATOM 2047 C CA . ASP A 1 254 ? -19.127 -28.106 -13.789 1.00 33.03 254 ASP A CA 1
ATOM 2048 C C . ASP A 1 254 ? -20.096 -27.371 -14.713 1.00 33.03 254 ASP A C 1
ATOM 2050 O O . ASP A 1 254 ? -21.081 -26.750 -14.309 1.00 33.03 254 ASP A O 1
ATOM 2054 N N . SER A 1 255 ? -19.734 -27.456 -15.984 1.00 35.81 255 SER A N 1
ATOM 2055 C CA . SER A 1 255 ? -20.437 -27.042 -17.183 1.00 35.81 255 SER A CA 1
ATOM 2056 C C . SER A 1 255 ? -21.851 -27.609 -17.285 1.00 35.81 255 SER A C 1
ATOM 2058 O O . SER A 1 255 ? -22.035 -28.821 -17.173 1.00 35.81 255 SER A O 1
ATOM 2060 N N . VAL A 1 256 ? -22.816 -26.767 -17.664 1.00 34.25 256 VAL A N 1
ATOM 2061 C CA . VAL A 1 256 ? -24.031 -27.228 -18.344 1.00 34.25 256 VAL A CA 1
ATOM 2062 C C . VAL A 1 256 ? -24.250 -26.398 -19.602 1.00 34.25 256 VAL A C 1
ATOM 2064 O O . VAL A 1 256 ? -24.419 -25.183 -19.574 1.00 34.25 256 VAL A O 1
ATOM 2067 N N . THR A 1 257 ? -24.185 -27.129 -20.701 1.00 38.38 257 THR A N 1
ATOM 2068 C CA . THR A 1 257 ? -24.499 -26.804 -22.083 1.00 38.38 257 THR A CA 1
ATOM 2069 C C . THR A 1 257 ? -25.992 -26.516 -22.252 1.00 38.38 257 THR A C 1
ATOM 2071 O O . THR A 1 257 ? -26.809 -27.358 -21.880 1.00 38.38 257 THR A O 1
ATOM 2074 N N . GLN A 1 258 ? -26.332 -25.384 -22.872 1.00 36.34 258 GLN A N 1
ATOM 2075 C CA . GLN A 1 258 ? -27.305 -25.244 -23.970 1.00 36.34 258 GLN A CA 1
ATOM 2076 C C . GLN A 1 258 ? -27.228 -23.833 -24.554 1.00 36.34 258 GLN A C 1
ATOM 2078 O O . GLN A 1 258 ? -27.143 -22.872 -23.759 1.00 36.34 258 GLN A O 1
#

Solvent-accessible surface area (backbone atoms only — not comparable to full-atom values): 16043 Å² total; per-residue (Å²): 135,91,79,82,82,88,46,73,67,60,54,54,54,47,57,70,47,42,59,76,66,38,59,85,71,36,74,50,74,38,36,44,31,47,49,52,27,53,51,33,48,52,53,32,49,57,50,53,64,36,86,72,81,49,76,64,49,45,52,52,33,54,51,30,50,54,50,28,54,54,35,45,54,51,25,56,61,55,23,58,98,43,99,58,49,85,64,79,74,88,44,72,76,62,55,49,58,81,46,46,60,60,44,31,74,76,75,40,49,52,73,81,76,50,63,69,80,55,47,58,58,49,47,58,53,49,49,38,48,71,75,72,42,88,81,57,79,47,65,68,48,46,55,52,52,51,51,52,49,53,53,53,49,52,55,47,53,52,51,55,50,51,57,48,54,56,59,72,67,65,60,94,85,75,80,75,82,76,88,67,89,83,81,80,90,78,72,89,69,80,93,71,52,64,69,57,50,36,64,74,36,66,89,40,78,81,35,58,64,35,65,57,57,51,49,45,40,56,68,51,51,31,49,75,74,72,45,70,54,85,91,69,60,88,78,76,78,76,85,75,86,74,84,85,83,73,86,88,81,88,87,85,88,81,89,82,91,131